Protein AF-A0A6N2L9B0-F1 (afdb_monomer_lite)

Organism: Salix viminalis (NCBI:txid40686)

Radius of gyration: 20.64 Å; chains: 1; bounding box: 58×32×54 Å

Sequence (284 aa):
MELKDLGRPVAFLAKMVGHRPFAIQLVGRGLLDPNMMKRLLDSMSPREVMLDVLMIVSDLARMDEGFYEHINGASILEFLKKFLTHEDPNMRAKTCSALGNMCRHSSYFYGSLARSRIISLLIDRCSDPDKRTRKFACFAIGNAAYHNEMLYDELRRSIPQLANLLLSAEEDKTKANAAGALSNLVRNSSNLCDDIVSKGAMQALLKLVADCSAVALNPMRKDAVNESPLKIALFSLAKMCAHLPCRQFLRSSELFPVIGRLRQSPEATIANYATVIIKRVADG

Structure (mmCIF, N/CA/C/O backbone):
data_AF-A0A6N2L9B0-F1
#
_entry.id   AF-A0A6N2L9B0-F1
#
loop_
_atom_site.group_PDB
_atom_site.id
_atom_site.type_symbol
_atom_site.label_atom_id
_atom_site.label_alt_id
_atom_site.label_comp_id
_atom_site.label_asym_id
_atom_site.label_entity_id
_atom_site.label_seq_id
_atom_site.pdbx_PDB_ins_code
_atom_site.Cartn_x
_atom_site.Cartn_y
_atom_site.Cartn_z
_atom_site.occupancy
_atom_site.B_iso_or_equiv
_atom_site.auth_seq_id
_atom_site.auth_comp_id
_atom_site.auth_asym_id
_atom_site.auth_atom_id
_atom_site.pdbx_PDB_model_num
ATOM 1 N N . MET A 1 1 ? 28.469 0.517 -23.426 1.00 59.91 1 MET A N 1
ATOM 2 C CA . MET A 1 1 ? 28.748 0.602 -21.978 1.00 59.91 1 MET A CA 1
ATOM 3 C C . MET A 1 1 ? 28.419 -0.747 -21.378 1.00 59.91 1 MET A C 1
ATOM 5 O O . MET A 1 1 ? 27.343 -1.258 -21.677 1.00 59.91 1 MET A O 1
ATOM 9 N N . GLU A 1 2 ? 29.348 -1.357 -20.648 1.00 71.69 2 GLU A N 1
ATOM 10 C CA . GLU A 1 2 ? 29.120 -2.669 -20.036 1.00 71.69 2 GLU A CA 1
ATOM 11 C C . GLU A 1 2 ? 28.146 -2.554 -18.853 1.00 71.69 2 GLU A C 1
ATOM 13 O O . GLU A 1 2 ? 28.034 -1.495 -18.233 1.00 71.69 2 GLU A O 1
ATOM 18 N N . LEU A 1 3 ? 27.431 -3.640 -18.528 1.00 71.44 3 LEU A N 1
ATOM 19 C CA . LEU A 1 3 ? 26.427 -3.655 -17.451 1.00 71.44 3 LEU A CA 1
ATOM 20 C C . LEU A 1 3 ? 27.010 -3.231 -16.089 1.00 71.44 3 LEU A C 1
ATOM 22 O O . LEU A 1 3 ? 26.334 -2.570 -15.305 1.00 71.44 3 LEU A O 1
ATOM 26 N N . LYS A 1 4 ? 28.283 -3.556 -15.837 1.00 72.12 4 LYS A N 1
ATOM 27 C CA . LYS A 1 4 ? 29.001 -3.228 -14.597 1.00 72.12 4 LYS A CA 1
ATOM 28 C C . LYS A 1 4 ? 29.266 -1.727 -14.408 1.00 72.12 4 LYS A C 1
ATOM 30 O O . LYS A 1 4 ? 29.402 -1.271 -13.278 1.00 72.12 4 LYS A O 1
ATOM 35 N N . ASP A 1 5 ? 29.265 -0.948 -15.489 1.00 85.44 5 ASP A N 1
ATOM 36 C CA . ASP A 1 5 ? 29.542 0.493 -15.448 1.00 85.44 5 ASP A CA 1
ATOM 37 C C . ASP A 1 5 ? 28.263 1.336 -15.277 1.00 85.44 5 ASP A C 1
ATOM 39 O O . ASP A 1 5 ? 28.320 2.564 -15.191 1.00 85.44 5 ASP A O 1
ATOM 43 N N . LEU A 1 6 ? 27.087 0.694 -15.213 1.00 87.00 6 LEU A N 1
ATOM 44 C CA . LEU A 1 6 ? 25.786 1.369 -15.133 1.00 87.00 6 LEU A CA 1
ATOM 45 C C . LEU A 1 6 ? 25.455 1.935 -13.748 1.00 87.00 6 LEU A C 1
ATOM 47 O O . LEU A 1 6 ? 24.609 2.825 -13.664 1.00 87.00 6 LEU A O 1
ATOM 51 N N . GLY A 1 7 ? 26.111 1.473 -12.679 1.00 91.31 7 GLY A N 1
ATOM 52 C CA . GLY A 1 7 ? 25.759 1.847 -11.304 1.00 91.31 7 GLY A CA 1
ATOM 53 C C . GLY A 1 7 ? 25.759 3.361 -11.065 1.00 91.31 7 GLY A C 1
ATOM 54 O O . GLY A 1 7 ? 24.741 3.937 -10.690 1.00 91.31 7 GLY A O 1
ATOM 55 N N . ARG A 1 8 ? 26.880 4.045 -11.339 1.00 92.69 8 ARG A N 1
ATOM 56 C CA . ARG A 1 8 ? 26.987 5.502 -11.117 1.00 92.69 8 ARG A CA 1
ATOM 57 C C . ARG A 1 8 ? 26.038 6.320 -12.009 1.00 92.69 8 ARG A C 1
ATOM 59 O O . ARG A 1 8 ? 25.378 7.208 -11.466 1.00 92.69 8 ARG A O 1
ATOM 66 N N . PRO A 1 9 ? 25.932 6.055 -13.329 1.00 93.62 9 PRO A N 1
ATOM 67 C CA . PRO A 1 9 ? 24.966 6.747 -14.179 1.00 93.62 9 PRO A CA 1
ATOM 68 C C . PRO A 1 9 ? 23.517 6.596 -13.704 1.00 93.62 9 PRO A C 1
ATOM 70 O O . PRO A 1 9 ? 22.810 7.594 -13.594 1.00 93.62 9 PRO A O 1
ATOM 73 N N . VAL A 1 10 ? 23.070 5.378 -13.382 1.00 95.38 10 VAL A N 1
ATOM 74 C CA . VAL A 1 10 ? 21.669 5.137 -12.996 1.00 95.38 10 VAL A CA 1
ATOM 75 C C . VAL A 1 10 ? 21.364 5.736 -11.621 1.00 95.38 10 VAL A C 1
ATOM 77 O O . VAL A 1 10 ? 20.329 6.384 -11.465 1.00 95.38 10 VAL A O 1
ATOM 80 N N . ALA A 1 11 ? 22.297 5.660 -10.668 1.00 95.62 11 ALA A N 1
ATOM 81 C CA . ALA A 1 11 ? 22.174 6.339 -9.378 1.00 95.62 11 ALA A CA 1
ATOM 82 C C . ALA A 1 11 ? 22.041 7.864 -9.525 1.00 95.62 11 ALA A C 1
ATOM 84 O O . ALA A 1 11 ? 21.294 8.517 -8.790 1.00 95.62 11 ALA A O 1
ATOM 85 N N . PHE A 1 12 ? 22.766 8.457 -10.479 1.00 95.56 12 PHE A N 1
ATOM 86 C CA . PHE A 1 12 ? 22.655 9.882 -10.779 1.00 95.56 12 PHE A CA 1
ATOM 87 C C . PHE A 1 12 ? 21.277 10.228 -11.359 1.00 95.56 12 PHE A C 1
ATOM 89 O O . PHE A 1 12 ? 20.635 11.167 -10.886 1.00 95.56 12 PHE A O 1
ATOM 96 N N . LEU A 1 13 ? 20.775 9.423 -12.302 1.00 95.69 13 LEU A N 1
ATOM 97 C CA . LEU A 1 13 ? 19.427 9.578 -12.858 1.00 95.69 13 LEU A CA 1
ATOM 98 C C . LEU A 1 13 ? 18.344 9.461 -11.777 1.00 95.69 13 LEU A C 1
ATOM 100 O O . LEU A 1 13 ? 17.449 10.304 -11.726 1.00 95.69 13 LEU A O 1
ATOM 104 N N . ALA A 1 14 ? 18.458 8.486 -10.871 1.00 95.81 14 ALA A N 1
ATOM 105 C CA . ALA A 1 14 ? 17.523 8.306 -9.761 1.00 95.81 14 ALA A CA 1
ATOM 106 C C . ALA A 1 14 ? 17.426 9.547 -8.864 1.00 95.81 14 ALA A C 1
ATOM 108 O O . ALA A 1 14 ? 16.334 9.923 -8.447 1.00 95.81 14 ALA A O 1
ATOM 109 N N . LYS A 1 15 ? 18.543 10.246 -8.627 1.00 94.88 15 LYS A N 1
ATOM 110 C CA . LYS A 1 15 ? 18.540 11.517 -7.884 1.00 94.88 15 LYS A CA 1
ATOM 111 C C . LYS A 1 15 ? 17.895 12.656 -8.676 1.00 94.88 15 LYS A C 1
ATOM 113 O O . LYS A 1 15 ? 17.144 13.441 -8.102 1.00 94.88 15 LYS A O 1
ATOM 118 N N . MET A 1 16 ? 18.171 12.757 -9.977 1.00 95.31 16 MET A N 1
ATOM 119 C CA . MET A 1 16 ? 17.635 13.831 -10.825 1.00 95.31 16 MET A CA 1
ATOM 120 C C . MET A 1 16 ? 16.121 13.742 -11.016 1.00 95.31 16 MET A C 1
ATOM 122 O O . MET A 1 16 ? 15.445 14.770 -11.027 1.00 95.31 16 MET A O 1
ATOM 126 N N . VAL A 1 17 ? 15.585 12.525 -11.137 1.00 94.38 17 VAL A N 1
ATOM 127 C CA . VAL A 1 17 ? 14.148 12.268 -11.322 1.00 94.38 17 VAL A CA 1
ATOM 128 C C . VAL A 1 17 ? 13.302 12.820 -10.170 1.00 94.38 17 VAL A C 1
ATOM 130 O O . VAL A 1 17 ? 12.138 13.149 -10.377 1.00 94.38 17 VAL A O 1
ATOM 133 N N . GLY A 1 18 ? 13.879 13.032 -8.984 1.00 90.88 18 GLY A N 1
ATOM 134 C CA . GLY A 1 18 ? 13.194 13.710 -7.881 1.00 90.88 18 GLY A CA 1
ATOM 135 C C . GLY A 1 18 ? 12.778 15.160 -8.183 1.00 90.88 18 GLY A C 1
ATOM 136 O O . GLY A 1 18 ? 11.925 15.702 -7.480 1.00 90.88 18 GLY A O 1
ATOM 137 N N . HIS A 1 19 ? 13.335 15.790 -9.224 1.00 94.62 19 HIS A N 1
ATOM 138 C CA . HIS A 1 19 ? 13.051 17.171 -9.612 1.00 94.62 19 HIS A CA 1
ATOM 139 C C . HIS A 1 19 ? 12.230 17.226 -10.913 1.00 94.62 19 HIS A C 1
ATOM 141 O O . HIS A 1 19 ? 12.680 16.780 -11.970 1.00 94.62 19 HIS A O 1
ATOM 147 N N . ARG A 1 20 ? 11.027 17.816 -10.861 1.00 96.12 20 ARG A N 1
ATOM 148 C CA . ARG A 1 20 ? 10.014 17.728 -11.936 1.00 96.12 20 ARG A CA 1
ATOM 149 C C . ARG A 1 20 ? 10.503 18.128 -13.341 1.00 96.12 20 ARG A C 1
ATOM 151 O O . ARG A 1 20 ? 10.264 17.356 -14.268 1.00 96.12 20 ARG A O 1
ATOM 158 N N . PRO A 1 21 ? 11.221 19.251 -13.545 1.00 97.06 21 PRO A N 1
ATOM 159 C CA . PRO A 1 21 ? 11.772 19.588 -14.859 1.00 97.06 21 PRO A CA 1
ATOM 160 C C . PRO A 1 21 ? 12.704 18.513 -15.434 1.00 97.06 21 PRO A C 1
ATOM 162 O O . PRO A 1 21 ? 12.636 18.216 -16.624 1.00 97.06 21 PRO A O 1
ATOM 165 N N . PHE A 1 22 ? 13.543 17.893 -14.597 1.00 96.56 22 PHE A N 1
ATOM 166 C CA . PHE A 1 22 ? 14.444 16.830 -15.041 1.00 96.56 22 PHE A CA 1
ATOM 167 C C . PHE A 1 22 ? 13.699 15.524 -15.289 1.00 96.56 22 PHE A C 1
ATOM 169 O O . PHE A 1 22 ? 13.989 14.861 -16.278 1.00 96.56 22 PHE A O 1
ATOM 176 N N . ALA A 1 23 ? 12.707 15.184 -14.463 1.00 97.44 23 ALA A N 1
ATOM 177 C CA . ALA A 1 23 ? 11.844 14.030 -14.700 1.00 97.44 23 ALA A CA 1
ATOM 178 C C . ALA A 1 23 ? 11.202 14.079 -16.097 1.00 97.44 23 ALA A C 1
ATOM 180 O O . ALA A 1 23 ? 11.326 13.125 -16.861 1.00 97.44 23 ALA A O 1
ATOM 181 N N . ILE A 1 24 ? 10.602 15.219 -16.464 1.00 97.50 24 ILE A N 1
ATOM 182 C CA . ILE A 1 24 ? 9.981 15.422 -17.783 1.00 97.50 24 ILE A CA 1
ATOM 183 C C . ILE A 1 24 ? 11.015 15.258 -18.904 1.00 97.50 24 ILE A C 1
ATOM 185 O O . ILE A 1 24 ? 10.783 14.511 -19.853 1.00 97.50 24 ILE A O 1
ATOM 189 N N . GLN A 1 25 ? 12.174 15.913 -18.788 1.00 97.25 25 GLN A N 1
ATOM 190 C CA . GLN A 1 25 ? 13.216 15.837 -19.816 1.00 97.25 25 GLN A CA 1
ATOM 191 C C . GLN A 1 25 ? 13.792 14.426 -19.974 1.00 97.25 25 GLN A C 1
ATOM 193 O O . GLN A 1 25 ? 14.022 13.984 -21.096 1.00 97.25 25 GLN A O 1
ATOM 198 N N . LEU A 1 26 ? 14.038 13.718 -18.871 1.00 97.12 26 LEU A N 1
ATOM 199 C CA . LEU A 1 26 ? 14.599 12.369 -18.895 1.00 97.12 26 LEU A CA 1
ATOM 200 C C . LEU A 1 26 ? 13.607 11.367 -19.488 1.00 97.12 26 LEU A C 1
ATOM 202 O O . LEU A 1 26 ? 13.988 10.570 -20.344 1.00 97.12 26 LEU A O 1
ATOM 206 N N . VAL A 1 27 ? 12.334 11.437 -19.090 1.00 97.12 27 VAL A N 1
ATOM 207 C CA . VAL A 1 27 ? 11.272 10.606 -19.675 1.00 97.12 27 VAL A CA 1
ATOM 208 C C . VAL A 1 27 ? 11.122 10.900 -21.170 1.00 97.12 27 VAL A C 1
ATOM 210 O O . VAL A 1 27 ? 11.139 9.963 -21.964 1.00 97.12 27 VAL A O 1
ATOM 213 N N . GLY A 1 28 ? 11.107 12.177 -21.572 1.00 96.31 28 GLY A N 1
ATOM 214 C CA . GLY A 1 28 ? 11.066 12.583 -22.983 1.00 96.31 28 GLY A CA 1
ATOM 215 C C . GLY A 1 28 ? 12.286 12.146 -23.808 1.00 96.31 28 GLY A C 1
ATOM 216 O O . GLY A 1 28 ? 12.200 12.048 -25.027 1.00 96.31 28 GLY A O 1
ATOM 217 N N . ARG A 1 29 ? 13.414 11.833 -23.157 1.00 95.75 29 ARG A N 1
ATOM 218 C CA . ARG A 1 29 ? 14.623 11.262 -23.779 1.00 95.75 29 ARG A CA 1
ATOM 219 C C . ARG A 1 29 ? 14.672 9.729 -23.728 1.00 95.75 29 ARG A C 1
ATOM 221 O O . ARG A 1 29 ? 15.721 9.149 -23.997 1.00 95.75 29 ARG A O 1
ATOM 228 N N . GLY A 1 30 ? 13.565 9.073 -23.386 1.00 94.94 30 GLY A N 1
ATOM 229 C CA . GLY A 1 30 ? 13.458 7.616 -23.400 1.00 94.94 30 GLY A CA 1
ATOM 230 C C . GLY A 1 30 ? 13.984 6.930 -22.141 1.00 94.94 30 GLY A C 1
ATOM 231 O O . GLY A 1 30 ? 14.332 5.756 -22.208 1.00 94.94 30 GLY A O 1
ATOM 232 N N . LEU A 1 31 ? 14.031 7.616 -20.986 1.00 96.44 31 LEU A N 1
ATOM 233 C CA . LEU A 1 31 ? 14.404 6.975 -19.716 1.00 96.44 31 LEU A CA 1
ATOM 234 C C . LEU A 1 31 ? 13.561 5.721 -19.452 1.00 96.44 31 LEU A C 1
ATOM 236 O O . LEU A 1 31 ? 14.107 4.724 -19.008 1.00 96.44 31 LEU A O 1
ATOM 240 N N . LEU A 1 32 ? 12.259 5.770 -19.745 1.00 97.75 32 LEU A N 1
ATOM 241 C CA . LEU A 1 32 ? 11.308 4.668 -19.560 1.00 97.75 32 LEU A CA 1
ATOM 242 C C . LEU A 1 32 ? 11.104 3.812 -20.827 1.00 97.75 32 LEU A C 1
ATOM 244 O O . LEU A 1 32 ? 10.092 3.126 -20.946 1.00 97.75 32 LEU A O 1
ATOM 248 N N . ASP A 1 33 ? 12.047 3.837 -21.775 1.00 97.62 33 ASP A N 1
ATOM 249 C CA . ASP A 1 33 ? 11.999 2.959 -22.949 1.00 97.62 33 ASP A CA 1
ATOM 250 C C . ASP A 1 33 ? 11.964 1.468 -22.529 1.00 97.62 33 ASP A C 1
ATOM 252 O O . ASP A 1 33 ? 12.752 1.062 -21.665 1.00 97.62 33 ASP A O 1
ATOM 256 N N . PRO A 1 34 ? 11.104 0.620 -23.130 1.00 97.56 34 PRO A N 1
ATOM 257 C CA . PRO A 1 34 ? 10.949 -0.775 -22.709 1.00 97.56 34 PRO A CA 1
ATOM 258 C C . PRO A 1 34 ? 12.226 -1.609 -22.853 1.00 97.56 34 PRO A C 1
ATOM 260 O O . PRO A 1 34 ? 12.512 -2.456 -22.005 1.00 97.56 34 PRO A O 1
ATOM 263 N N . ASN A 1 35 ? 13.024 -1.376 -23.901 1.00 96.56 35 ASN A N 1
ATOM 264 C CA . ASN A 1 35 ? 14.270 -2.115 -24.113 1.00 96.56 35 ASN A CA 1
ATOM 265 C C . ASN A 1 35 ? 15.342 -1.666 -23.120 1.00 96.56 35 ASN A C 1
ATOM 267 O O . ASN A 1 35 ? 16.085 -2.497 -22.588 1.00 96.56 35 ASN A O 1
ATOM 271 N N . MET A 1 36 ? 15.398 -0.363 -22.830 1.00 95.00 36 MET A N 1
ATOM 272 C CA . MET A 1 36 ? 16.244 0.167 -21.767 1.00 95.00 36 MET A CA 1
ATOM 273 C C . MET A 1 36 ? 15.865 -0.444 -20.415 1.00 95.00 36 MET A C 1
ATOM 275 O O . MET A 1 36 ? 16.736 -0.973 -19.728 1.00 95.00 36 MET A O 1
ATOM 279 N N . MET A 1 37 ? 14.581 -0.431 -20.059 1.00 97.50 37 MET A N 1
ATOM 280 C CA . MET A 1 37 ? 14.083 -0.956 -18.787 1.00 97.50 37 MET A CA 1
ATOM 281 C C . MET A 1 37 ? 14.324 -2.455 -18.650 1.00 97.50 37 MET A C 1
ATOM 283 O O . MET A 1 37 ? 14.838 -2.894 -17.623 1.00 97.50 37 MET A O 1
ATOM 287 N N . LYS A 1 38 ? 14.077 -3.230 -19.711 1.00 96.69 38 LYS A N 1
ATOM 288 C CA . LYS A 1 38 ? 14.418 -4.656 -19.760 1.00 96.69 38 LYS A CA 1
ATOM 289 C C . LYS A 1 38 ? 15.900 -4.892 -19.478 1.00 96.69 38 LYS A C 1
ATOM 291 O O . LYS A 1 38 ? 16.225 -5.783 -18.707 1.00 96.69 38 LYS A O 1
ATOM 296 N N . ARG A 1 39 ? 16.794 -4.090 -20.068 1.00 95.12 39 ARG A N 1
ATOM 297 C CA . ARG A 1 39 ? 18.241 -4.216 -19.845 1.00 95.12 39 ARG A CA 1
ATOM 298 C C . ARG A 1 39 ? 18.641 -3.869 -18.411 1.00 95.12 39 ARG A C 1
ATOM 300 O O . ARG A 1 39 ? 19.494 -4.556 -17.871 1.00 95.12 39 ARG A O 1
ATOM 307 N N . LEU A 1 40 ? 18.059 -2.825 -17.815 1.00 96.19 40 LEU A N 1
ATOM 308 C CA . LEU A 1 40 ? 18.410 -2.363 -16.462 1.00 96.19 40 LEU A CA 1
ATOM 309 C C . LEU A 1 40 ? 17.810 -3.225 -15.338 1.00 96.19 40 LEU A C 1
ATOM 311 O O . LEU A 1 40 ? 18.320 -3.213 -14.221 1.00 96.19 40 LEU A O 1
ATOM 315 N N . LEU A 1 41 ? 16.715 -3.934 -15.618 1.00 96.38 41 LEU A N 1
ATOM 316 C CA . LEU A 1 41 ? 16.009 -4.797 -14.664 1.00 96.38 41 LEU A CA 1
ATOM 317 C C . LEU A 1 41 ? 16.295 -6.290 -14.868 1.00 96.38 41 LEU A C 1
ATOM 319 O O . LEU A 1 41 ? 15.728 -7.126 -14.163 1.00 96.38 41 LEU A O 1
ATOM 323 N N . ASP A 1 42 ? 17.143 -6.632 -15.837 1.00 91.94 42 ASP A N 1
ATOM 324 C CA . ASP A 1 42 ? 17.565 -8.008 -16.071 1.00 91.94 42 ASP A CA 1
ATOM 325 C C . ASP A 1 42 ? 18.323 -8.568 -14.857 1.00 91.94 42 ASP A C 1
ATOM 327 O O . ASP A 1 42 ? 19.033 -7.834 -14.171 1.00 91.94 42 ASP A O 1
ATOM 331 N N . SER A 1 43 ? 18.222 -9.878 -14.614 1.00 87.31 43 SER A N 1
ATOM 332 C CA . SER A 1 43 ? 18.915 -10.551 -13.505 1.00 87.31 43 SER A CA 1
ATOM 333 C C . SER A 1 43 ? 20.440 -10.418 -13.546 1.00 87.31 43 SER A C 1
ATOM 335 O O . SER A 1 43 ? 21.086 -10.594 -12.519 1.00 87.31 43 SER A O 1
ATOM 337 N N . MET A 1 44 ? 21.018 -10.106 -14.710 1.00 89.50 44 MET A N 1
ATOM 338 C CA . MET A 1 44 ? 22.450 -9.842 -14.866 1.00 89.50 44 MET A CA 1
ATOM 339 C C . MET A 1 44 ? 22.850 -8.408 -14.491 1.00 89.50 44 MET A C 1
ATOM 341 O O . MET A 1 44 ? 24.041 -8.092 -14.460 1.00 89.50 44 MET A O 1
ATOM 345 N N . SER A 1 45 ? 21.886 -7.519 -14.238 1.00 93.25 45 SER A N 1
ATOM 346 C CA . SER A 1 45 ? 22.173 -6.152 -13.812 1.00 93.25 45 SER A CA 1
ATOM 347 C C . SER A 1 45 ? 22.662 -6.115 -12.367 1.00 93.25 45 SER A C 1
ATOM 349 O O . SER A 1 45 ? 22.145 -6.851 -11.522 1.00 93.25 45 SER A O 1
ATOM 351 N N . PRO A 1 46 ? 23.613 -5.222 -12.038 1.00 94.38 46 PRO A N 1
ATOM 352 C CA . PRO A 1 46 ? 24.005 -5.004 -10.656 1.00 94.38 46 PRO A CA 1
ATOM 353 C C . PRO A 1 46 ? 22.794 -4.655 -9.791 1.00 94.38 46 PRO A C 1
ATOM 355 O O . PRO A 1 46 ? 21.885 -3.928 -10.205 1.00 94.38 46 PRO A O 1
ATOM 358 N N . ARG A 1 47 ? 22.787 -5.154 -8.557 1.00 94.81 47 ARG A N 1
ATOM 359 C CA . ARG A 1 47 ? 21.674 -4.971 -7.622 1.00 94.81 47 ARG A CA 1
ATOM 360 C C . ARG A 1 47 ? 21.329 -3.496 -7.405 1.00 94.81 47 ARG A C 1
ATOM 362 O O . ARG A 1 47 ? 20.158 -3.135 -7.337 1.00 94.81 47 ARG A O 1
ATOM 369 N N . GLU A 1 48 ? 22.339 -2.645 -7.281 1.00 95.69 48 GLU A N 1
ATOM 370 C CA . GLU A 1 48 ? 22.192 -1.201 -7.119 1.00 95.69 48 GLU A CA 1
ATOM 371 C C . GLU A 1 48 ? 21.456 -0.555 -8.297 1.00 95.69 48 GLU A C 1
ATOM 373 O O . GLU A 1 48 ? 20.575 0.269 -8.069 1.00 95.69 48 GLU A O 1
ATOM 378 N N . VAL A 1 49 ? 21.707 -1.012 -9.528 1.00 97.00 49 VAL A N 1
ATOM 379 C CA . VAL A 1 49 ? 21.017 -0.520 -10.728 1.00 97.00 49 VAL A CA 1
ATOM 380 C C . VAL A 1 49 ? 19.528 -0.839 -10.643 1.00 97.00 49 VAL A C 1
ATOM 382 O O . VAL A 1 49 ? 18.702 0.052 -10.832 1.00 97.00 49 VAL A O 1
ATOM 385 N N . MET A 1 50 ? 19.166 -2.075 -10.290 1.00 97.69 50 MET A N 1
ATOM 386 C CA . MET A 1 50 ? 17.758 -2.460 -10.133 1.00 97.69 50 MET A CA 1
ATOM 387 C C . MET A 1 50 ? 17.060 -1.646 -9.032 1.00 97.69 50 MET A C 1
ATOM 389 O O . MET A 1 50 ? 15.931 -1.185 -9.214 1.00 97.69 50 MET A O 1
ATOM 393 N N . LEU A 1 51 ? 17.734 -1.418 -7.900 1.00 97.88 51 LEU A N 1
ATOM 394 C CA . LEU A 1 51 ? 17.204 -0.599 -6.805 1.00 97.88 51 LEU A CA 1
ATOM 395 C C . LEU A 1 51 ? 17.012 0.868 -7.206 1.00 97.88 51 LEU A C 1
ATOM 397 O O . LEU A 1 51 ? 16.025 1.480 -6.787 1.00 97.88 51 LEU A O 1
ATOM 401 N N . ASP A 1 52 ? 17.927 1.425 -7.995 1.00 98.19 52 ASP A N 1
ATOM 402 C CA . ASP A 1 52 ? 17.841 2.796 -8.493 1.00 98.19 52 ASP A CA 1
ATOM 403 C C . ASP A 1 52 ? 16.732 2.941 -9.545 1.00 98.19 52 ASP A C 1
ATOM 405 O O . ASP A 1 52 ? 15.989 3.923 -9.518 1.00 98.19 52 ASP A O 1
ATOM 409 N N . VAL A 1 53 ? 16.510 1.934 -10.398 1.00 98.31 53 VAL A N 1
ATOM 410 C CA . VAL A 1 53 ? 15.344 1.907 -11.300 1.00 98.31 53 VAL A CA 1
ATOM 411 C C . VAL A 1 53 ? 14.033 1.852 -10.514 1.00 98.31 53 VAL A C 1
ATOM 413 O O . VAL A 1 53 ? 13.104 2.601 -10.818 1.00 98.31 53 VAL A O 1
ATOM 416 N N . LEU A 1 54 ? 13.951 1.035 -9.457 1.00 98.62 54 LEU A N 1
ATOM 417 C CA . LEU A 1 54 ? 12.783 1.028 -8.568 1.00 98.62 54 LEU A CA 1
ATOM 418 C C . LEU A 1 54 ? 12.541 2.404 -7.926 1.00 98.62 54 LEU A C 1
ATOM 420 O O . LEU A 1 54 ? 11.388 2.802 -7.749 1.00 98.62 54 LEU A O 1
ATOM 424 N N . MET A 1 55 ? 13.604 3.148 -7.597 1.00 98.19 55 MET A N 1
ATOM 425 C CA . MET A 1 55 ? 13.488 4.525 -7.103 1.00 98.19 55 MET A CA 1
ATOM 426 C C . MET A 1 55 ? 12.966 5.481 -8.173 1.00 98.19 55 MET A C 1
ATOM 428 O O . MET A 1 55 ? 12.034 6.225 -7.884 1.00 98.19 55 MET A O 1
ATOM 432 N N . ILE A 1 56 ? 13.496 5.414 -9.397 1.00 98.62 56 ILE A N 1
ATOM 433 C CA . ILE A 1 56 ? 13.027 6.214 -10.538 1.00 98.62 56 ILE A CA 1
ATOM 434 C C . ILE A 1 56 ? 11.522 6.020 -10.741 1.00 98.62 56 ILE A C 1
ATOM 436 O O . ILE A 1 56 ? 10.768 6.992 -10.743 1.00 98.62 56 ILE A O 1
ATOM 440 N N . VAL A 1 57 ? 11.069 4.767 -10.853 1.00 98.69 57 VAL A N 1
ATOM 441 C CA . VAL A 1 57 ? 9.647 4.439 -11.048 1.00 98.69 57 VAL A CA 1
ATOM 442 C C . VAL A 1 57 ? 8.808 4.957 -9.882 1.00 98.69 57 VAL A C 1
ATOM 444 O O . VAL A 1 57 ? 7.771 5.586 -10.092 1.00 98.69 57 VAL A O 1
ATOM 447 N N . SER A 1 58 ? 9.269 4.730 -8.650 1.00 98.62 58 SER A N 1
ATOM 448 C CA . SER A 1 58 ? 8.583 5.191 -7.445 1.00 98.62 58 SER A CA 1
ATOM 449 C C . SER A 1 58 ? 8.441 6.715 -7.405 1.00 98.62 58 SER A C 1
ATOM 451 O O . SER A 1 58 ? 7.375 7.207 -7.043 1.00 98.62 58 SER A O 1
ATOM 453 N N . ASP A 1 59 ? 9.486 7.469 -7.749 1.00 98.56 59 ASP A N 1
ATOM 454 C CA . ASP A 1 59 ? 9.464 8.932 -7.699 1.00 98.56 59 ASP A CA 1
ATOM 455 C C . ASP A 1 59 ? 8.623 9.544 -8.814 1.00 98.56 59 ASP A C 1
ATOM 457 O O . ASP A 1 59 ? 7.842 10.453 -8.531 1.00 98.56 59 ASP A O 1
ATOM 461 N N . LEU A 1 60 ? 8.691 9.004 -10.034 1.00 98.69 60 LEU A N 1
ATOM 462 C CA . LEU A 1 60 ? 7.809 9.413 -11.129 1.00 98.69 60 LEU A CA 1
ATOM 463 C C . LEU A 1 60 ? 6.340 9.164 -10.777 1.00 98.69 60 LEU A C 1
ATOM 465 O O . LEU A 1 60 ? 5.526 10.082 -10.854 1.00 98.69 60 LEU A O 1
ATOM 469 N N . ALA A 1 61 ? 6.009 7.957 -10.303 1.00 98.69 61 ALA A N 1
ATOM 470 C CA . ALA A 1 61 ? 4.639 7.612 -9.931 1.00 98.69 61 ALA A CA 1
ATOM 471 C C . ALA A 1 61 ? 4.114 8.458 -8.759 1.00 98.69 61 ALA A C 1
ATOM 473 O O . ALA A 1 61 ? 2.939 8.818 -8.702 1.00 98.69 61 ALA A O 1
ATOM 474 N N . ARG A 1 62 ? 4.990 8.791 -7.805 1.00 98.44 62 ARG A N 1
ATOM 475 C CA . ARG A 1 62 ? 4.659 9.652 -6.665 1.00 98.44 62 ARG A CA 1
ATOM 476 C C . ARG A 1 62 ? 4.429 11.100 -7.092 1.00 98.44 62 ARG A C 1
ATOM 478 O O . ARG A 1 62 ? 3.655 11.788 -6.420 1.00 98.44 62 ARG A O 1
ATOM 485 N N . MET A 1 63 ? 5.126 11.558 -8.131 1.00 97.94 63 MET A N 1
ATOM 486 C CA . MET A 1 63 ? 5.166 12.955 -8.553 1.00 97.94 63 MET A CA 1
ATOM 487 C C . MET A 1 63 ? 3.853 13.408 -9.180 1.00 97.94 63 MET A C 1
ATOM 489 O O . MET A 1 63 ? 3.339 14.449 -8.783 1.00 97.94 63 MET A O 1
ATOM 493 N N . ASP A 1 64 ? 3.334 12.654 -10.146 1.00 97.38 64 ASP A N 1
ATOM 494 C CA . ASP A 1 64 ? 2.181 13.067 -10.943 1.00 97.38 64 ASP A CA 1
ATOM 495 C C . ASP A 1 64 ? 1.592 11.872 -11.707 1.00 97.38 64 ASP A C 1
ATOM 497 O O . ASP A 1 64 ? 2.342 11.002 -12.160 1.00 97.38 64 ASP A O 1
ATOM 501 N N . GLU A 1 65 ? 0.270 11.827 -11.881 1.00 97.69 65 GLU A N 1
ATOM 502 C CA . GLU A 1 65 ? -0.368 10.770 -12.676 1.00 97.69 65 GLU A CA 1
ATOM 503 C C . GLU A 1 65 ? -0.023 10.849 -14.169 1.00 97.69 65 GLU A C 1
ATOM 505 O O . GLU A 1 65 ? -0.053 9.825 -14.847 1.00 97.69 65 GLU A O 1
ATOM 510 N N . GLY A 1 66 ? 0.414 12.007 -14.681 1.00 98.06 66 GLY A N 1
ATOM 511 C CA . GLY A 1 66 ? 0.866 12.156 -16.069 1.00 98.06 66 GLY A CA 1
ATOM 512 C C . GLY A 1 66 ? 2.069 11.272 -16.440 1.00 98.06 66 GLY A C 1
ATOM 513 O O . GLY A 1 66 ? 2.333 11.028 -17.617 1.00 98.06 66 GLY A O 1
ATOM 514 N N . PHE A 1 67 ? 2.793 10.726 -15.456 1.00 98.62 67 PHE A N 1
ATOM 515 C CA . PHE A 1 67 ? 3.853 9.743 -15.706 1.00 98.62 67 PHE A CA 1
ATOM 516 C C . PHE A 1 67 ? 3.346 8.298 -15.810 1.00 98.62 67 PHE A C 1
ATOM 518 O O . PHE A 1 67 ? 4.115 7.421 -16.202 1.00 98.62 67 PHE A O 1
ATOM 525 N N . TYR A 1 68 ? 2.082 8.014 -15.484 1.00 98.69 68 TYR A N 1
ATOM 526 C CA . TYR A 1 68 ? 1.562 6.645 -15.432 1.00 98.69 68 TYR A CA 1
ATOM 527 C C . TYR A 1 68 ? 1.575 5.960 -16.798 1.00 98.69 68 TYR A C 1
ATOM 529 O O . TYR A 1 68 ? 2.000 4.810 -16.884 1.00 98.69 68 TYR A O 1
ATOM 537 N N . GLU A 1 69 ? 1.220 6.666 -17.873 1.00 98.38 69 GLU A N 1
ATOM 538 C CA . GLU A 1 69 ? 1.283 6.106 -19.231 1.00 98.38 69 GLU A CA 1
ATOM 539 C C . GLU A 1 69 ? 2.711 5.719 -19.629 1.00 98.38 69 GLU A C 1
ATOM 541 O O . GLU A 1 69 ? 2.933 4.650 -20.195 1.00 98.38 69 GLU A O 1
ATOM 546 N N . HIS A 1 70 ? 3.696 6.532 -19.246 1.00 98.56 70 HIS A N 1
ATOM 547 C CA . HIS A 1 70 ? 5.108 6.260 -19.503 1.00 98.56 70 HIS A CA 1
ATOM 548 C C . HIS A 1 70 ? 5.605 5.049 -18.697 1.00 98.56 70 HIS A C 1
ATOM 550 O O . HIS A 1 70 ? 6.318 4.196 -19.224 1.00 98.56 70 HIS A O 1
ATOM 556 N N . ILE A 1 71 ? 5.204 4.938 -17.425 1.00 98.75 71 ILE A N 1
ATOM 557 C CA . ILE A 1 71 ? 5.535 3.788 -16.566 1.00 98.75 71 ILE A CA 1
ATOM 558 C C . ILE A 1 71 ? 4.870 2.508 -17.086 1.00 98.75 71 ILE A C 1
ATOM 560 O O . ILE A 1 71 ? 5.471 1.437 -17.045 1.00 98.75 71 ILE A O 1
ATOM 564 N N . ASN A 1 72 ? 3.640 2.602 -17.589 1.00 98.56 72 ASN A N 1
ATOM 565 C CA . ASN A 1 72 ? 2.954 1.476 -18.208 1.00 98.56 72 ASN A CA 1
ATOM 566 C C . ASN A 1 72 ? 3.648 1.049 -19.508 1.00 98.56 72 ASN A C 1
ATOM 568 O O . ASN A 1 72 ? 3.923 -0.136 -19.693 1.00 98.56 72 ASN A O 1
ATOM 572 N N . GLY A 1 73 ? 4.009 2.019 -20.355 1.00 98.25 73 GLY A N 1
ATOM 573 C CA . GLY A 1 73 ? 4.766 1.798 -21.586 1.00 98.25 73 GLY A CA 1
ATOM 574 C C . GLY A 1 73 ? 6.076 1.051 -21.342 1.00 98.25 73 GLY A C 1
ATOM 575 O O . GLY A 1 73 ? 6.385 0.122 -22.082 1.00 98.25 73 GLY A O 1
ATOM 576 N N . ALA A 1 74 ? 6.773 1.346 -20.240 1.00 98.38 74 ALA A N 1
ATOM 577 C CA . ALA A 1 74 ? 8.019 0.690 -19.837 1.00 98.38 74 ALA A CA 1
ATOM 578 C C . ALA A 1 74 ? 7.932 -0.841 -19.656 1.00 98.38 74 ALA A C 1
ATOM 580 O O . ALA A 1 74 ? 8.967 -1.503 -19.585 1.00 98.38 74 ALA A O 1
ATOM 581 N N . SER A 1 75 ? 6.725 -1.422 -19.582 1.00 97.88 75 SER A N 1
ATOM 582 C CA . SER A 1 75 ? 6.499 -2.878 -19.561 1.00 97.88 75 SER A CA 1
ATOM 583 C C . SER A 1 75 ? 7.206 -3.614 -18.407 1.00 97.88 75 SER A C 1
ATOM 585 O O . SER A 1 75 ? 7.702 -4.731 -18.558 1.00 97.88 75 SER A O 1
ATOM 587 N N . ILE A 1 76 ? 7.240 -2.994 -17.222 1.00 98.31 76 ILE A N 1
ATOM 588 C CA . ILE A 1 76 ? 8.044 -3.460 -16.075 1.00 98.31 76 ILE A CA 1
ATOM 589 C C . ILE A 1 76 ? 7.323 -4.400 -15.094 1.00 98.31 76 ILE A C 1
ATOM 591 O O . ILE A 1 76 ? 7.954 -4.906 -14.166 1.00 98.31 76 ILE A O 1
ATOM 595 N N . LEU A 1 77 ? 6.017 -4.644 -15.251 1.00 98.44 77 LEU A N 1
ATOM 596 C CA . LEU A 1 77 ? 5.207 -5.335 -14.232 1.00 98.44 77 LEU A CA 1
ATOM 597 C C . LEU A 1 77 ? 5.715 -6.743 -13.887 1.00 98.44 77 LEU A C 1
ATOM 599 O O . LEU A 1 77 ? 5.729 -7.111 -12.713 1.00 98.44 77 LEU A O 1
ATOM 603 N N . GLU A 1 78 ? 6.196 -7.509 -14.868 1.00 98.00 78 GLU A N 1
ATOM 604 C CA . GLU A 1 78 ? 6.742 -8.850 -14.614 1.00 98.00 78 GLU A CA 1
ATOM 605 C C . GLU A 1 78 ? 8.059 -8.816 -13.822 1.00 98.00 78 GLU A C 1
ATOM 607 O O . GLU A 1 78 ? 8.325 -9.721 -13.029 1.00 98.00 78 GLU A O 1
ATOM 612 N N . PHE A 1 79 ? 8.863 -7.755 -13.958 1.00 98.50 79 PHE A N 1
ATOM 613 C CA . PHE A 1 79 ? 10.037 -7.550 -13.104 1.00 98.50 79 PHE A CA 1
ATOM 614 C C . PHE A 1 79 ? 9.617 -7.208 -11.676 1.00 98.50 79 PHE A C 1
ATOM 616 O O . PHE A 1 79 ? 10.091 -7.840 -10.734 1.00 98.50 79 PHE A O 1
ATOM 623 N N . LEU A 1 80 ? 8.664 -6.282 -11.505 1.00 98.62 80 LEU A N 1
ATOM 624 C CA . LEU A 1 80 ? 8.134 -5.927 -10.182 1.00 98.62 80 LEU A CA 1
ATOM 625 C C . LEU A 1 80 ? 7.552 -7.156 -9.470 1.00 98.62 80 LEU A C 1
ATOM 627 O O . LEU A 1 80 ? 7.821 -7.383 -8.294 1.00 98.62 80 LEU A O 1
ATOM 631 N N . LYS A 1 81 ? 6.822 -8.007 -10.194 1.00 98.50 81 LYS A N 1
ATOM 632 C CA . LYS A 1 81 ? 6.305 -9.275 -9.673 1.00 98.50 81 LYS A CA 1
ATOM 633 C C . LYS A 1 81 ? 7.420 -10.179 -9.137 1.00 98.50 81 LYS A C 1
ATOM 635 O O . LYS A 1 81 ? 7.313 -10.657 -8.011 1.00 98.50 81 LYS A O 1
ATOM 640 N N . LYS A 1 82 ? 8.501 -10.375 -9.902 1.00 98.25 82 LYS A N 1
ATOM 641 C CA . LYS A 1 82 ? 9.673 -11.157 -9.463 1.00 98.25 82 LYS A CA 1
ATOM 642 C C . LYS A 1 82 ? 10.357 -10.527 -8.249 1.00 98.25 82 LYS A C 1
ATOM 644 O O . LYS A 1 82 ? 10.762 -11.234 -7.329 1.00 98.25 82 LYS A O 1
ATOM 649 N N . PHE A 1 83 ? 10.458 -9.201 -8.212 1.00 98.62 83 PHE A N 1
ATOM 650 C CA . PHE A 1 83 ? 11.119 -8.497 -7.117 1.00 98.62 83 PHE A CA 1
ATOM 651 C C . PHE A 1 83 ? 10.350 -8.547 -5.797 1.00 98.62 83 PHE A C 1
ATOM 653 O O . PHE A 1 83 ? 10.974 -8.491 -4.739 1.00 98.62 83 PHE A O 1
ATOM 660 N N . LEU A 1 84 ? 9.025 -8.736 -5.822 1.00 98.75 84 LEU A N 1
ATOM 661 C CA . LEU A 1 84 ? 8.247 -8.987 -4.605 1.00 98.75 84 LEU A CA 1
ATOM 662 C C . LEU A 1 84 ? 8.642 -10.291 -3.908 1.00 98.75 84 LEU A C 1
ATOM 664 O O . LEU A 1 84 ? 8.484 -10.388 -2.695 1.00 98.75 84 LEU A O 1
ATOM 668 N N . THR A 1 85 ? 9.188 -11.273 -4.625 1.00 98.00 85 THR A N 1
ATOM 669 C CA . THR A 1 85 ? 9.636 -12.562 -4.069 1.00 98.00 85 THR A CA 1
ATOM 670 C C . THR A 1 85 ? 11.156 -12.702 -4.012 1.00 98.00 85 THR A C 1
ATOM 672 O O . THR A 1 85 ? 11.656 -13.794 -3.769 1.00 98.00 85 THR A O 1
ATOM 675 N N . HIS A 1 86 ? 11.897 -11.615 -4.230 1.00 98.12 86 HIS A N 1
ATOM 676 C CA . HIS A 1 86 ? 13.358 -11.624 -4.213 1.00 98.12 86 HIS A CA 1
ATOM 677 C C . HIS A 1 86 ? 13.907 -11.920 -2.807 1.00 98.12 86 HIS A C 1
ATOM 679 O O . HIS A 1 86 ? 13.308 -11.505 -1.814 1.00 98.12 86 HIS A O 1
ATOM 685 N N . GLU A 1 87 ? 15.057 -12.590 -2.707 1.00 97.31 87 GLU A N 1
ATOM 686 C CA . GLU A 1 87 ? 15.700 -12.937 -1.426 1.00 97.31 87 GLU A CA 1
ATOM 687 C C . GLU A 1 87 ? 16.099 -11.700 -0.603 1.00 97.31 87 GLU A C 1
ATOM 689 O O . GLU A 1 87 ? 15.861 -11.637 0.604 1.00 97.31 87 GLU A O 1
ATOM 694 N N . ASP A 1 88 ? 16.621 -10.668 -1.271 1.00 97.44 88 ASP A N 1
ATOM 695 C CA . ASP A 1 88 ? 16.971 -9.396 -0.643 1.00 97.44 88 ASP A CA 1
ATOM 696 C C . ASP A 1 88 ? 15.723 -8.603 -0.203 1.00 97.44 88 ASP A C 1
ATOM 698 O O . ASP A 1 88 ? 14.934 -8.164 -1.053 1.00 97.44 88 ASP A O 1
ATOM 702 N N . PRO A 1 89 ? 15.565 -8.326 1.104 1.00 98.31 89 PRO A N 1
ATOM 703 C CA . PRO A 1 89 ? 14.443 -7.548 1.618 1.00 98.31 89 PRO A CA 1
ATOM 704 C C . PRO A 1 89 ? 14.388 -6.118 1.074 1.00 98.31 89 PRO A C 1
ATOM 706 O O . PRO A 1 89 ? 13.303 -5.557 0.945 1.00 98.31 89 PRO A O 1
ATOM 709 N N . ASN A 1 90 ? 15.515 -5.503 0.698 1.00 98.12 90 ASN A N 1
ATOM 710 C CA . ASN A 1 90 ? 15.477 -4.147 0.143 1.00 98.12 90 ASN A CA 1
ATOM 711 C C . ASN A 1 90 ? 14.816 -4.100 -1.237 1.00 98.12 90 ASN A C 1
ATOM 713 O O . ASN A 1 90 ? 14.093 -3.140 -1.514 1.00 98.12 90 ASN A O 1
ATOM 717 N N . MET A 1 91 ? 15.028 -5.122 -2.074 1.00 98.44 91 MET A N 1
ATOM 718 C CA . MET A 1 91 ? 14.315 -5.268 -3.346 1.00 98.44 91 MET A CA 1
ATOM 719 C C . MET A 1 91 ? 12.810 -5.388 -3.106 1.00 98.44 91 MET A C 1
ATOM 721 O O . MET A 1 91 ? 12.038 -4.623 -3.692 1.00 98.44 91 MET A O 1
ATOM 725 N N . ARG A 1 92 ? 12.385 -6.256 -2.177 1.00 98.75 92 ARG A N 1
ATOM 726 C CA . ARG A 1 92 ? 10.962 -6.413 -1.822 1.00 98.75 92 ARG A CA 1
ATOM 727 C C . ARG A 1 92 ? 10.358 -5.106 -1.306 1.00 98.75 92 ARG A C 1
ATOM 729 O O . ARG A 1 92 ? 9.330 -4.655 -1.814 1.00 98.75 92 ARG A O 1
ATOM 736 N N . ALA A 1 93 ? 11.029 -4.447 -0.361 1.00 98.81 93 ALA A N 1
ATOM 737 C CA . ALA A 1 93 ? 10.595 -3.185 0.230 1.00 98.81 93 ALA A CA 1
ATOM 738 C C . ALA A 1 93 ? 10.457 -2.055 -0.803 1.00 98.81 93 ALA A C 1
ATOM 740 O O . ALA A 1 93 ? 9.433 -1.368 -0.832 1.00 98.81 93 ALA A O 1
ATOM 741 N N . LYS A 1 94 ? 11.464 -1.848 -1.666 1.00 98.75 94 LYS A N 1
ATOM 742 C CA . LYS A 1 94 ? 11.406 -0.805 -2.705 1.00 98.75 94 LYS A CA 1
ATOM 743 C C . LYS A 1 94 ? 10.357 -1.108 -3.767 1.00 98.75 94 LYS A C 1
ATOM 745 O O . LYS A 1 94 ? 9.691 -0.185 -4.225 1.00 98.75 94 LYS A O 1
ATOM 750 N N . THR A 1 95 ? 10.158 -2.379 -4.098 1.00 98.94 95 THR A N 1
ATOM 751 C CA . THR A 1 95 ? 9.104 -2.801 -5.026 1.00 98.94 95 THR A CA 1
ATOM 752 C C . THR A 1 95 ? 7.718 -2.504 -4.462 1.00 98.94 95 THR A C 1
ATOM 754 O O . THR A 1 95 ? 6.899 -1.903 -5.154 1.00 98.94 95 THR A O 1
ATOM 757 N N . CYS A 1 96 ? 7.472 -2.815 -3.183 1.00 98.94 96 CYS A N 1
ATOM 758 C CA . CYS A 1 96 ? 6.225 -2.438 -2.509 1.00 98.94 96 CYS A CA 1
ATOM 759 C C . CYS A 1 96 ? 6.017 -0.914 -2.524 1.00 98.94 96 CYS A C 1
ATOM 761 O O . CYS A 1 96 ? 4.923 -0.440 -2.816 1.00 98.94 96 CYS A O 1
ATOM 763 N N . SER A 1 97 ? 7.073 -0.134 -2.264 1.00 98.88 97 SER A N 1
ATOM 764 C CA . SER A 1 97 ? 7.010 1.334 -2.313 1.00 98.88 97 SER A CA 1
ATOM 765 C C . SER A 1 97 ? 6.647 1.856 -3.708 1.00 98.88 97 SER A C 1
ATOM 767 O O . SER A 1 97 ? 5.786 2.727 -3.826 1.00 98.88 97 SER A O 1
ATOM 769 N N . ALA A 1 98 ? 7.278 1.329 -4.762 1.00 98.88 98 ALA A N 1
ATOM 770 C CA . ALA A 1 98 ? 7.001 1.721 -6.142 1.00 98.88 98 ALA A CA 1
ATOM 771 C C . ALA A 1 98 ? 5.551 1.402 -6.533 1.00 98.88 98 ALA A C 1
ATOM 773 O O . ALA A 1 98 ? 4.829 2.293 -6.974 1.00 98.88 98 ALA A O 1
ATOM 774 N N . LEU A 1 99 ? 5.095 0.172 -6.272 1.00 98.94 99 LEU A N 1
ATOM 775 C CA . LEU A 1 99 ? 3.718 -0.258 -6.536 1.00 98.94 99 LEU A CA 1
ATOM 776 C C . LEU A 1 99 ? 2.690 0.577 -5.763 1.00 98.94 99 LEU A C 1
ATOM 778 O O . LEU A 1 99 ? 1.667 0.969 -6.317 1.00 98.94 99 LEU A O 1
ATOM 782 N N . GLY A 1 100 ? 2.975 0.919 -4.505 1.00 98.88 100 GLY A N 1
ATOM 783 C CA . GLY A 1 100 ? 2.109 1.810 -3.742 1.00 98.88 100 GLY A CA 1
ATOM 784 C C . GLY A 1 100 ? 2.008 3.207 -4.350 1.00 98.88 100 GLY A C 1
ATOM 785 O O . GLY A 1 100 ? 0.918 3.774 -4.381 1.00 98.88 100 GLY A O 1
ATOM 786 N N . ASN A 1 101 ? 3.105 3.755 -4.881 1.00 98.88 101 ASN A N 1
ATOM 787 C CA . ASN A 1 101 ? 3.086 5.052 -5.561 1.00 98.88 101 ASN A CA 1
ATOM 788 C C . ASN A 1 101 ? 2.396 5.001 -6.933 1.00 98.88 101 ASN A C 1
ATOM 790 O O . ASN A 1 101 ? 1.761 5.979 -7.323 1.00 98.88 101 ASN A O 1
ATOM 794 N N . MET A 1 102 ? 2.443 3.862 -7.629 1.00 98.88 102 MET A N 1
ATOM 795 C CA . MET A 1 102 ? 1.666 3.630 -8.855 1.00 98.88 102 MET A CA 1
ATOM 796 C C . MET A 1 102 ? 0.151 3.640 -8.596 1.00 98.88 102 MET A C 1
ATOM 798 O O . MET A 1 102 ? -0.616 4.002 -9.474 1.00 98.88 102 MET A O 1
ATOM 802 N N . CYS A 1 103 ? -0.297 3.314 -7.385 1.00 98.81 103 CYS A N 1
ATOM 803 C CA . CYS A 1 103 ? -1.712 3.378 -6.999 1.00 98.81 103 CYS A CA 1
ATOM 804 C C . CYS A 1 103 ? -2.123 4.716 -6.356 1.00 98.81 103 CYS A C 1
ATOM 806 O O . CYS A 1 103 ? -3.234 4.837 -5.843 1.00 98.81 103 CYS A O 1
ATOM 808 N N . ARG A 1 104 ? -1.218 5.698 -6.277 1.00 98.50 104 ARG A N 1
ATOM 809 C CA . ARG A 1 104 ? -1.397 6.862 -5.398 1.00 98.50 104 ARG A CA 1
ATOM 810 C C . ARG A 1 104 ? -2.435 7.848 -5.910 1.00 98.50 104 ARG A C 1
ATOM 812 O O . ARG A 1 104 ? -3.273 8.286 -5.127 1.00 98.50 104 ARG A O 1
ATOM 819 N N . HIS A 1 105 ? -2.366 8.211 -7.185 1.00 98.56 105 HIS A N 1
ATOM 820 C CA . HIS A 1 105 ? -3.118 9.348 -7.723 1.00 98.56 105 HIS A CA 1
ATOM 821 C C . HIS A 1 105 ? -4.422 8.946 -8.403 1.00 98.56 105 HIS A C 1
ATOM 823 O O . HIS A 1 105 ? -5.378 9.710 -8.358 1.00 98.56 105 HIS A O 1
ATOM 829 N N . SER A 1 106 ? -4.500 7.727 -8.936 1.00 98.69 106 SER A N 1
ATOM 830 C CA . SER A 1 106 ? -5.716 7.201 -9.555 1.00 98.69 106 SER A CA 1
ATOM 831 C C . SER A 1 106 ? -5.740 5.670 -9.561 1.00 98.69 106 SER A C 1
ATOM 833 O O . SER A 1 106 ? -4.788 4.999 -9.153 1.00 98.69 106 SER A O 1
ATOM 835 N N . SER A 1 107 ? -6.846 5.099 -10.045 1.00 98.62 107 SER A N 1
ATOM 836 C CA . SER A 1 107 ? -7.018 3.649 -10.214 1.00 98.62 107 SER A CA 1
ATOM 837 C C . SER A 1 107 ? -6.379 3.086 -11.494 1.00 98.62 107 SER A C 1
ATOM 839 O O . SER A 1 107 ? -6.568 1.908 -11.797 1.00 98.62 107 SER A O 1
ATOM 841 N N . TYR A 1 108 ? -5.600 3.892 -12.230 1.00 98.81 108 TYR A N 1
ATOM 842 C CA . TYR A 1 108 ? -5.030 3.559 -13.544 1.00 98.81 108 TYR A CA 1
ATOM 843 C C . TYR A 1 108 ? -4.381 2.165 -13.602 1.00 98.81 108 TYR A C 1
ATOM 845 O O . TYR A 1 108 ? -4.646 1.381 -14.513 1.00 98.81 108 TYR A O 1
ATOM 853 N N . PHE A 1 109 ? -3.568 1.813 -12.601 1.00 98.81 109 PHE A N 1
ATOM 854 C CA . PHE A 1 109 ? -2.856 0.533 -12.582 1.00 98.81 109 PHE A CA 1
ATOM 855 C C . PHE A 1 109 ? -3.659 -0.641 -12.010 1.00 98.81 109 PHE A C 1
ATOM 857 O O . PHE A 1 109 ? -3.220 -1.779 -12.171 1.00 98.81 109 PHE A O 1
ATOM 864 N N . TYR A 1 110 ? -4.819 -0.425 -11.377 1.00 98.75 110 TYR A N 1
ATOM 865 C CA . TYR A 1 110 ? -5.521 -1.476 -10.622 1.00 98.75 110 TYR A CA 1
ATOM 866 C C . TYR A 1 110 ? -5.781 -2.727 -11.474 1.00 98.75 110 TYR A C 1
ATOM 868 O O . TYR A 1 110 ? -5.392 -3.830 -11.090 1.00 98.75 110 TYR A O 1
ATOM 876 N N . GLY A 1 111 ? -6.338 -2.553 -12.678 1.00 98.69 111 GLY A N 1
ATOM 877 C CA . GLY A 1 111 ? -6.650 -3.676 -13.565 1.00 98.69 111 GLY A CA 1
ATOM 878 C C . GLY A 1 111 ? -5.408 -4.444 -14.027 1.00 98.69 111 GLY A C 1
ATOM 879 O O . GLY A 1 111 ? -5.429 -5.672 -14.102 1.00 98.69 111 GLY A O 1
ATOM 880 N N . SER A 1 112 ? -4.304 -3.747 -14.310 1.00 98.56 112 SER A N 1
ATOM 881 C CA . SER A 1 112 ? -3.046 -4.390 -14.711 1.00 98.56 112 SER A CA 1
ATOM 882 C C . SER A 1 112 ? -2.396 -5.141 -13.546 1.00 98.56 112 SER A C 1
ATOM 884 O O . SER A 1 112 ? -1.923 -6.260 -13.732 1.00 98.56 112 SER A O 1
ATOM 886 N N . LEU A 1 113 ? -2.430 -4.580 -12.333 1.00 98.69 113 LEU A N 1
ATOM 887 C CA . LEU A 1 113 ? -1.898 -5.237 -11.137 1.00 98.69 113 LEU A CA 1
ATOM 888 C C . LEU A 1 113 ? -2.688 -6.500 -10.765 1.00 98.69 113 LEU A C 1
ATOM 890 O O . LEU A 1 113 ? -2.069 -7.509 -10.413 1.00 98.69 113 LEU A O 1
ATOM 894 N N . ALA A 1 114 ? -4.018 -6.465 -10.895 1.00 98.06 114 ALA A N 1
ATOM 895 C CA . ALA A 1 114 ? -4.882 -7.631 -10.704 1.00 98.06 114 ALA A CA 1
ATOM 896 C C . ALA A 1 114 ? -4.562 -8.736 -11.724 1.00 98.06 114 ALA A C 1
ATOM 898 O O . ALA A 1 114 ? -4.257 -9.869 -11.349 1.00 98.06 114 ALA A O 1
ATOM 899 N N . ARG A 1 115 ? -4.518 -8.403 -13.026 1.00 98.06 115 ARG A N 1
ATOM 900 C CA . ARG A 1 115 ? -4.192 -9.378 -14.088 1.00 98.06 115 ARG A CA 1
ATOM 901 C C . ARG A 1 115 ? -2.813 -10.021 -13.905 1.00 98.06 115 ARG A C 1
ATOM 903 O O . ARG A 1 115 ? -2.667 -11.218 -14.143 1.00 98.06 115 ARG A O 1
ATOM 910 N N . SER A 1 116 ? -1.820 -9.267 -13.434 1.00 97.69 116 SER A N 1
ATOM 911 C CA . SER A 1 116 ? -0.470 -9.787 -13.166 1.00 97.69 116 SER A CA 1
ATOM 912 C C . SER A 1 116 ? -0.339 -10.555 -11.839 1.00 97.69 116 SER A C 1
ATOM 914 O O . SER A 1 116 ? 0.731 -11.115 -11.572 1.00 97.69 116 SER A O 1
ATOM 916 N N . ARG A 1 117 ? -1.403 -10.643 -11.021 1.00 97.12 117 ARG A N 1
ATOM 917 C CA . ARG A 1 117 ? -1.412 -11.237 -9.664 1.00 97.12 117 ARG A CA 1
ATOM 918 C C . ARG A 1 117 ? -0.448 -10.555 -8.686 1.00 97.12 117 ARG A C 1
ATOM 920 O O . ARG A 1 117 ? 0.092 -11.190 -7.778 1.00 97.12 117 ARG A O 1
ATOM 927 N N . ILE A 1 118 ? -0.196 -9.263 -8.887 1.00 98.81 118 ILE A N 1
ATOM 928 C CA . ILE A 1 118 ? 0.706 -8.480 -8.034 1.00 98.81 118 ILE A CA 1
ATOM 929 C C . ILE A 1 118 ? 0.042 -8.156 -6.694 1.00 98.81 118 ILE A C 1
ATOM 931 O O . ILE A 1 118 ? 0.721 -8.164 -5.669 1.00 98.81 118 ILE A O 1
ATOM 935 N N . ILE A 1 119 ? -1.271 -7.912 -6.688 1.00 98.69 119 ILE A N 1
ATOM 936 C CA . ILE A 1 119 ? -2.018 -7.581 -5.468 1.00 98.69 119 ILE A CA 1
ATOM 937 C C . ILE A 1 119 ? -1.911 -8.722 -4.457 1.00 98.69 119 ILE A C 1
ATOM 939 O O . ILE A 1 119 ? -1.492 -8.483 -3.331 1.00 98.69 119 ILE A O 1
ATOM 943 N N . SER A 1 120 ? -2.142 -9.966 -4.880 1.00 98.50 120 SER A N 1
ATOM 944 C CA . SER A 1 120 ? -1.827 -11.154 -4.085 1.00 98.50 120 SER A CA 1
ATOM 945 C C . SER A 1 120 ? -0.423 -11.082 -3.440 1.00 98.50 120 SER A C 1
ATOM 947 O O . SER A 1 120 ? -0.287 -11.077 -2.219 1.00 98.50 120 SER A O 1
ATOM 949 N N . LEU A 1 121 ? 0.644 -10.926 -4.223 1.00 98.75 121 LEU A N 1
ATOM 950 C CA . LEU A 1 121 ? 2.001 -10.890 -3.661 1.00 98.75 121 LEU A CA 1
ATOM 951 C C . LEU A 1 121 ? 2.222 -9.733 -2.671 1.00 98.75 121 LEU A C 1
ATOM 953 O O . LEU A 1 121 ? 2.900 -9.922 -1.663 1.00 98.75 121 LEU A O 1
ATOM 957 N N . LEU A 1 122 ? 1.635 -8.554 -2.915 1.00 98.75 122 LEU A N 1
ATOM 958 C CA . LEU A 1 122 ? 1.684 -7.430 -1.970 1.00 98.75 122 LEU A CA 1
ATOM 959 C C . LEU A 1 122 ? 1.055 -7.787 -0.625 1.00 98.75 122 LEU A C 1
ATOM 961 O O . LEU A 1 122 ? 1.598 -7.420 0.415 1.00 98.75 122 LEU A O 1
ATOM 965 N N . ILE A 1 123 ? -0.056 -8.520 -0.638 1.00 98.81 123 ILE A N 1
ATOM 966 C CA . ILE A 1 123 ? -0.708 -8.963 0.590 1.00 98.81 123 ILE A CA 1
ATOM 967 C C . ILE A 1 123 ? 0.216 -9.928 1.346 1.00 98.81 123 ILE A C 1
ATOM 969 O O . ILE A 1 123 ? 0.470 -9.736 2.530 1.00 98.81 123 ILE A O 1
ATOM 973 N N . ASP A 1 124 ? 0.869 -10.871 0.663 1.00 98.69 124 ASP A N 1
ATOM 974 C CA . ASP A 1 124 ? 1.841 -11.771 1.308 1.00 98.69 124 ASP A CA 1
ATOM 975 C C . ASP A 1 124 ? 3.016 -11.012 1.951 1.00 98.69 124 ASP A C 1
ATOM 977 O O . ASP A 1 124 ? 3.596 -11.468 2.938 1.00 98.69 124 ASP A O 1
ATOM 981 N N . ARG A 1 125 ? 3.373 -9.832 1.425 1.00 98.75 125 ARG A N 1
ATOM 982 C CA . ARG A 1 125 ? 4.398 -8.951 2.011 1.00 98.75 125 ARG A CA 1
ATOM 983 C C . ARG A 1 125 ? 3.946 -8.223 3.283 1.00 98.75 125 ARG A C 1
ATOM 985 O O . ARG A 1 125 ? 4.805 -7.738 4.016 1.00 98.75 125 ARG A O 1
ATOM 992 N N . CYS A 1 126 ? 2.657 -8.198 3.629 1.00 98.62 126 CYS A N 1
ATOM 993 C CA . CYS A 1 126 ? 2.207 -7.718 4.945 1.00 98.62 126 CYS A CA 1
ATOM 994 C C . CYS A 1 126 ? 2.702 -8.612 6.098 1.00 98.62 126 CYS A C 1
ATOM 996 O O . CYS A 1 126 ? 2.802 -8.142 7.227 1.00 98.62 126 CYS A O 1
ATOM 998 N N . SER A 1 127 ? 3.067 -9.867 5.826 1.00 98.12 127 SER A N 1
ATOM 999 C CA . SER A 1 127 ? 3.668 -10.794 6.799 1.00 98.12 127 SER A CA 1
ATOM 1000 C C . SER A 1 127 ? 5.144 -11.090 6.509 1.00 98.12 127 SER A C 1
ATOM 1002 O O . SER A 1 127 ? 5.662 -12.121 6.929 1.00 98.12 127 SER A O 1
ATOM 1004 N N . ASP A 1 128 ? 5.831 -10.209 5.776 1.00 98.69 128 ASP A N 1
ATOM 1005 C CA . ASP A 1 128 ? 7.248 -10.388 5.443 1.00 98.69 128 ASP A CA 1
ATOM 1006 C C . ASP A 1 128 ? 8.137 -10.410 6.702 1.00 98.69 128 ASP A C 1
ATOM 1008 O O . ASP A 1 128 ? 7.860 -9.653 7.635 1.00 98.69 128 ASP A O 1
ATOM 1012 N N . PRO A 1 129 ? 9.231 -11.193 6.751 1.00 98.06 129 PRO A N 1
ATOM 1013 C CA . PRO A 1 129 ? 10.190 -11.133 7.858 1.00 98.06 129 PRO A CA 1
ATOM 1014 C C . PRO A 1 129 ? 10.804 -9.739 8.065 1.00 98.06 129 PRO A C 1
ATOM 1016 O O . PRO A 1 129 ? 11.055 -9.326 9.200 1.00 98.06 129 PRO A O 1
ATOM 1019 N N . ASP A 1 130 ? 11.003 -8.975 6.989 1.00 98.50 130 ASP A N 1
ATOM 1020 C CA . ASP A 1 130 ? 11.566 -7.631 7.048 1.00 98.50 130 ASP A CA 1
ATOM 1021 C C . ASP A 1 130 ? 10.506 -6.562 7.357 1.00 98.50 130 ASP A C 1
ATOM 1023 O O . ASP A 1 130 ? 9.535 -6.354 6.624 1.00 98.50 130 ASP A O 1
ATOM 1027 N N . LYS A 1 131 ? 10.746 -5.800 8.429 1.00 98.31 131 LYS A N 1
ATOM 1028 C CA . LYS A 1 131 ? 9.849 -4.733 8.902 1.00 98.31 131 LYS A CA 1
ATOM 1029 C C . LYS A 1 131 ? 9.604 -3.641 7.861 1.00 98.31 131 LYS A C 1
ATOM 1031 O O . LYS A 1 131 ? 8.502 -3.101 7.761 1.00 98.31 131 LYS A O 1
ATOM 1036 N N . ARG A 1 132 ? 10.622 -3.300 7.063 1.00 98.31 132 ARG A N 1
ATOM 1037 C CA . ARG A 1 132 ? 10.516 -2.235 6.058 1.00 98.31 132 ARG A CA 1
ATOM 1038 C C . ARG A 1 132 ? 9.618 -2.679 4.905 1.00 98.31 132 ARG A C 1
ATOM 1040 O O . ARG A 1 132 ? 8.828 -1.877 4.408 1.00 98.31 132 ARG A O 1
ATOM 1047 N N . THR A 1 133 ? 9.708 -3.947 4.526 1.00 98.81 133 THR A N 1
ATOM 1048 C CA . THR A 1 133 ? 8.836 -4.583 3.543 1.00 98.81 133 THR A CA 1
ATOM 1049 C C . THR A 1 133 ? 7.389 -4.584 4.026 1.00 98.81 133 THR A C 1
ATOM 1051 O O . THR A 1 133 ? 6.534 -4.074 3.303 1.00 98.81 133 THR A O 1
ATOM 1054 N N . ARG A 1 134 ? 7.115 -4.999 5.274 1.00 98.81 134 ARG A N 1
ATOM 1055 C CA . ARG A 1 134 ? 5.758 -4.932 5.858 1.00 98.81 134 ARG A CA 1
ATOM 1056 C C . ARG A 1 134 ? 5.172 -3.520 5.823 1.00 98.81 134 ARG A C 1
ATOM 1058 O O . ARG A 1 134 ? 4.033 -3.335 5.387 1.00 98.81 134 ARG A O 1
ATOM 1065 N N . LYS A 1 135 ? 5.961 -2.505 6.202 1.00 98.75 135 LYS A N 1
ATOM 1066 C CA . LYS A 1 135 ? 5.541 -1.094 6.144 1.00 98.75 135 LYS A CA 1
ATOM 1067 C C . LYS A 1 135 ? 5.073 -0.680 4.750 1.00 98.75 135 LYS A C 1
ATOM 1069 O O . LYS A 1 135 ? 4.015 -0.056 4.619 1.00 98.75 135 LYS A O 1
ATOM 1074 N N . PHE A 1 136 ? 5.876 -0.966 3.725 1.00 98.88 136 PHE A N 1
ATOM 1075 C CA . PHE A 1 136 ? 5.564 -0.553 2.358 1.00 98.88 136 PHE A CA 1
ATOM 1076 C C . PHE A 1 136 ? 4.489 -1.418 1.707 1.00 98.88 136 PHE A C 1
ATOM 1078 O O . PHE A 1 136 ? 3.738 -0.902 0.885 1.00 98.88 136 PHE A O 1
ATOM 1085 N N . ALA A 1 137 ? 4.358 -2.683 2.103 1.00 98.94 137 ALA A N 1
ATOM 1086 C CA . ALA A 1 137 ? 3.234 -3.520 1.706 1.00 98.94 137 ALA A CA 1
ATOM 1087 C C . ALA A 1 137 ? 1.911 -2.908 2.189 1.00 98.94 137 ALA A C 1
ATOM 1089 O O . ALA A 1 137 ? 1.019 -2.669 1.383 1.00 98.94 137 ALA A O 1
ATOM 1090 N N . CYS A 1 138 ? 1.820 -2.518 3.467 1.00 98.81 138 CYS A N 1
ATOM 1091 C CA . CYS A 1 138 ? 0.627 -1.849 4.002 1.00 98.81 138 CYS A CA 1
ATOM 1092 C C . CYS A 1 138 ? 0.313 -0.536 3.276 1.00 98.81 138 CYS A C 1
ATOM 1094 O O . CYS A 1 138 ? -0.844 -0.257 2.972 1.00 98.81 138 CYS A O 1
ATOM 1096 N N . PHE A 1 139 ? 1.344 0.258 2.968 1.00 98.88 139 PHE A N 1
ATOM 1097 C CA . PHE A 1 139 ? 1.199 1.471 2.160 1.00 98.88 139 PHE A CA 1
ATOM 1098 C C . PHE A 1 139 ? 0.622 1.168 0.769 1.00 98.88 139 PHE A C 1
ATOM 1100 O O . PHE A 1 139 ? -0.316 1.834 0.333 1.00 98.88 139 PHE A O 1
ATOM 1107 N N . ALA A 1 140 ? 1.145 0.143 0.091 1.00 98.94 140 ALA A N 1
ATOM 1108 C CA . ALA A 1 140 ? 0.684 -0.241 -1.236 1.00 98.94 140 ALA A CA 1
ATOM 1109 C C . ALA A 1 140 ? -0.759 -0.751 -1.230 1.00 98.94 140 ALA A C 1
ATOM 1111 O O . ALA A 1 140 ? -1.559 -0.306 -2.049 1.00 98.94 140 ALA A O 1
ATOM 1112 N N . ILE A 1 141 ? -1.110 -1.610 -0.269 1.00 98.88 141 ILE A N 1
ATOM 1113 C CA . ILE A 1 141 ? -2.481 -2.095 -0.069 1.00 98.88 141 ILE A CA 1
ATOM 1114 C C . ILE A 1 141 ? -3.440 -0.935 0.209 1.00 98.88 141 ILE A C 1
ATOM 1116 O O . ILE A 1 141 ? -4.508 -0.858 -0.394 1.00 98.88 141 ILE A O 1
ATOM 1120 N N . GLY A 1 142 ? -3.045 0.014 1.061 1.00 98.75 142 GLY A N 1
ATOM 1121 C CA . GLY A 1 142 ? -3.863 1.185 1.356 1.00 98.75 142 GLY A CA 1
ATOM 1122 C C . GLY A 1 142 ? -4.161 2.038 0.123 1.00 98.75 142 GLY A C 1
ATOM 1123 O O . GLY A 1 142 ? -5.305 2.458 -0.051 1.00 98.75 142 GLY A O 1
ATOM 1124 N N . ASN A 1 143 ? -3.175 2.252 -0.751 1.00 98.88 143 ASN A N 1
ATOM 1125 C CA . ASN A 1 143 ? -3.379 2.991 -2.001 1.00 98.88 143 ASN A CA 1
ATOM 1126 C C . ASN A 1 143 ? -4.147 2.171 -3.047 1.00 98.88 143 ASN A C 1
ATOM 1128 O O . ASN A 1 143 ? -4.921 2.742 -3.810 1.00 98.88 143 ASN A O 1
ATOM 1132 N N . ALA A 1 144 ? -3.996 0.844 -3.064 1.00 98.81 144 ALA A N 1
ATOM 1133 C CA . ALA A 1 144 ? -4.757 -0.062 -3.930 1.00 98.81 144 ALA A CA 1
ATOM 1134 C C . ALA A 1 144 ? -6.254 -0.159 -3.559 1.00 98.81 144 ALA A C 1
ATOM 1136 O O . ALA A 1 144 ? -7.052 -0.620 -4.364 1.00 98.81 144 ALA A O 1
ATOM 1137 N N . ALA A 1 145 ? -6.648 0.299 -2.368 1.00 98.69 145 ALA A N 1
ATOM 1138 C CA . ALA A 1 1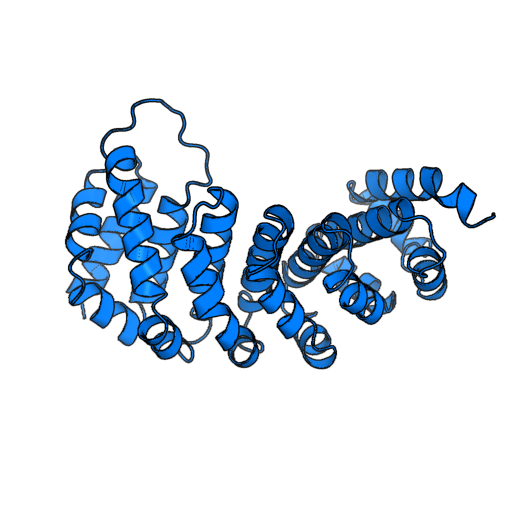45 ? -8.044 0.356 -1.923 1.00 98.69 145 ALA A CA 1
ATOM 1139 C C . ALA A 1 145 ? -8.669 1.765 -2.002 1.00 98.69 145 ALA A C 1
ATOM 1141 O O . ALA A 1 145 ? -9.825 1.957 -1.623 1.00 98.69 145 ALA A O 1
ATOM 1142 N N . TYR A 1 146 ? -7.901 2.785 -2.395 1.00 98.69 146 TYR A N 1
ATOM 1143 C CA . TYR A 1 146 ? -8.283 4.179 -2.159 1.00 98.69 146 TYR A CA 1
ATOM 1144 C C . TYR A 1 146 ? -9.308 4.722 -3.160 1.00 98.69 146 TYR A C 1
ATOM 1146 O O . TYR A 1 146 ? -10.246 5.407 -2.752 1.00 98.69 146 TYR A O 1
ATOM 1154 N N . HIS A 1 147 ? -9.131 4.451 -4.455 1.00 98.50 147 HIS A N 1
ATOM 1155 C CA . HIS A 1 147 ? -9.819 5.199 -5.518 1.00 98.50 147 HIS A CA 1
ATOM 1156 C C . HIS A 1 147 ? -11.172 4.617 -5.924 1.00 98.50 147 HIS A C 1
ATOM 1158 O O . HIS A 1 147 ? -12.075 5.368 -6.270 1.00 98.50 147 HIS A O 1
ATOM 1164 N N . ASN A 1 148 ? -11.321 3.295 -5.888 1.00 98.44 148 ASN A N 1
ATOM 1165 C CA . ASN A 1 148 ? -12.584 2.597 -6.132 1.00 98.44 148 ASN A CA 1
ATOM 1166 C C . ASN A 1 148 ? -12.546 1.188 -5.516 1.00 98.44 148 ASN A C 1
ATOM 1168 O O . ASN A 1 148 ? -11.555 0.806 -4.891 1.00 98.44 148 ASN A O 1
ATOM 1172 N N . GLU A 1 149 ? -13.632 0.430 -5.678 1.00 97.88 149 GLU A N 1
ATOM 1173 C CA . GLU A 1 149 ? -13.793 -0.912 -5.105 1.00 97.88 149 GLU A CA 1
ATOM 1174 C C . GLU A 1 149 ? -13.269 -2.065 -5.985 1.00 97.88 149 GLU A C 1
ATOM 1176 O O . GLU A 1 149 ? -13.366 -3.216 -5.573 1.00 97.88 149 GLU A O 1
ATOM 1181 N N . MET A 1 150 ? -12.674 -1.804 -7.161 1.00 98.38 150 MET A N 1
ATOM 1182 C CA . MET A 1 150 ? -12.288 -2.852 -8.133 1.00 98.38 150 MET A CA 1
ATOM 1183 C C . MET A 1 150 ? -11.432 -3.969 -7.513 1.00 98.38 150 MET A C 1
ATOM 1185 O O . MET A 1 150 ? -11.572 -5.136 -7.867 1.00 98.38 150 MET A O 1
ATOM 1189 N N . LEU A 1 151 ? -10.530 -3.613 -6.596 1.00 98.62 151 LEU A N 1
ATOM 1190 C CA . LEU A 1 151 ? -9.605 -4.557 -5.971 1.00 98.62 151 LEU A CA 1
ATOM 1191 C C . LEU A 1 151 ? -10.120 -5.142 -4.650 1.00 98.62 151 LEU A C 1
ATOM 1193 O O . LEU A 1 151 ? -9.413 -5.939 -4.042 1.00 98.62 151 LEU A O 1
ATOM 1197 N N . TYR A 1 152 ? -11.313 -4.772 -4.174 1.00 98.44 152 TYR A N 1
ATOM 1198 C CA . TYR A 1 152 ? -11.783 -5.145 -2.834 1.00 98.44 152 TYR A CA 1
ATOM 1199 C C . TYR A 1 152 ? -11.855 -6.660 -2.630 1.00 98.44 152 TYR A C 1
ATOM 1201 O O . TYR A 1 152 ? -11.384 -7.152 -1.605 1.00 98.44 152 TYR A O 1
ATOM 1209 N N . ASP A 1 153 ? -12.355 -7.413 -3.609 1.00 97.75 153 ASP A N 1
ATOM 1210 C CA . ASP A 1 153 ? -12.433 -8.872 -3.492 1.00 97.75 153 ASP A CA 1
ATOM 1211 C C . ASP A 1 153 ? -11.058 -9.530 -3.349 1.00 97.75 153 ASP A C 1
ATOM 1213 O O . ASP A 1 153 ? -10.879 -10.393 -2.488 1.00 97.75 153 ASP A O 1
ATOM 1217 N N . GLU A 1 154 ? -10.059 -9.088 -4.118 1.00 98.06 154 GLU A N 1
ATOM 1218 C CA . GLU A 1 154 ? -8.692 -9.608 -3.993 1.00 98.06 154 GLU A CA 1
ATOM 1219 C C . GLU A 1 154 ? -8.034 -9.142 -2.682 1.00 98.06 154 GLU A C 1
ATOM 1221 O O . GLU A 1 154 ? -7.364 -9.919 -1.996 1.00 98.06 154 GLU A O 1
ATOM 1226 N N . LEU A 1 155 ? -8.276 -7.890 -2.283 1.00 98.69 155 LEU A N 1
ATOM 1227 C CA . LEU A 1 155 ? -7.754 -7.294 -1.054 1.00 98.69 155 LEU A CA 1
ATOM 1228 C C . LEU A 1 155 ? -8.398 -7.851 0.219 1.00 98.69 155 LEU A C 1
ATOM 1230 O O . LEU A 1 155 ? -7.814 -7.745 1.294 1.00 98.69 155 LEU A O 1
ATOM 1234 N N . ARG A 1 156 ? -9.551 -8.517 0.132 1.00 98.69 156 ARG A N 1
ATOM 1235 C CA . ARG A 1 156 ? -10.254 -9.135 1.268 1.00 98.69 156 ARG A CA 1
ATOM 1236 C C . ARG A 1 156 ? -9.350 -10.023 2.133 1.00 98.69 156 ARG A C 1
ATOM 1238 O O . ARG A 1 156 ? -9.538 -10.116 3.351 1.00 98.69 156 ARG A O 1
ATOM 1245 N N . ARG A 1 157 ? -8.362 -10.692 1.528 1.00 98.06 157 ARG A N 1
ATOM 1246 C CA . ARG A 1 157 ? -7.419 -11.565 2.250 1.00 98.06 157 ARG A CA 1
ATOM 1247 C C . ARG A 1 157 ? -6.347 -10.801 3.039 1.00 98.06 157 ARG A C 1
ATOM 1249 O O . ARG A 1 157 ? -5.671 -11.413 3.858 1.00 98.06 157 ARG A O 1
ATOM 1256 N N . SER A 1 158 ? -6.199 -9.490 2.834 1.00 98.81 158 SER A N 1
ATOM 1257 C CA . SER A 1 158 ? -5.256 -8.661 3.593 1.00 98.81 158 SER A CA 1
ATOM 1258 C C . SER A 1 158 ? -5.769 -8.308 4.985 1.00 98.81 158 SER A C 1
ATOM 1260 O O . SER A 1 158 ? -4.968 -7.986 5.858 1.00 98.81 158 SER A O 1
ATOM 1262 N N . ILE A 1 159 ? -7.085 -8.376 5.216 1.00 98.88 159 ILE A N 1
ATOM 1263 C CA . ILE A 1 159 ? -7.724 -7.935 6.465 1.00 98.88 159 ILE A CA 1
ATOM 1264 C C . ILE A 1 159 ? -7.078 -8.568 7.715 1.00 98.88 159 ILE A C 1
ATOM 1266 O O . ILE A 1 159 ? -6.665 -7.804 8.591 1.00 98.88 159 ILE A O 1
ATOM 1270 N N . PRO A 1 160 ? -6.895 -9.904 7.813 1.00 98.62 160 PRO A N 1
ATOM 1271 C CA . PRO A 1 160 ? -6.285 -10.510 8.999 1.00 98.62 160 PRO A CA 1
ATOM 1272 C C . PRO A 1 160 ? -4.822 -10.098 9.195 1.00 98.62 160 PRO A C 1
ATOM 1274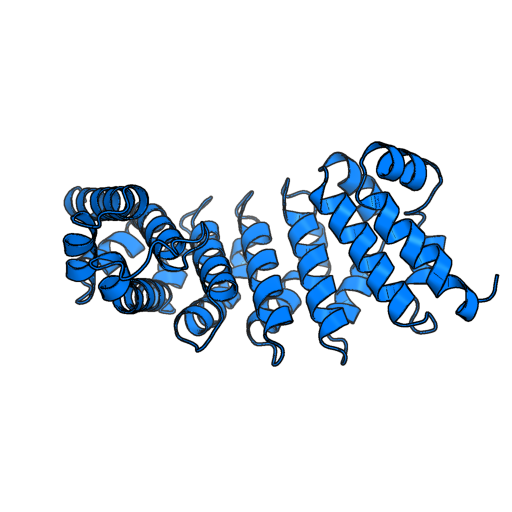 O O . PRO A 1 160 ? -4.380 -9.885 10.320 1.00 98.62 160 PRO A O 1
ATOM 1277 N N . GLN A 1 161 ? -4.061 -9.950 8.107 1.00 98.50 161 GLN A N 1
ATOM 1278 C CA . GLN A 1 161 ? -2.652 -9.561 8.188 1.00 98.50 161 GLN A CA 1
ATOM 1279 C C . GLN A 1 161 ? -2.496 -8.110 8.641 1.00 98.50 161 GLN A C 1
ATOM 1281 O O . GLN A 1 161 ? -1.672 -7.825 9.506 1.00 98.50 161 GLN A O 1
ATOM 1286 N N . LEU A 1 162 ? -3.318 -7.201 8.109 1.00 98.81 162 LEU A N 1
ATOM 1287 C CA . LEU A 1 162 ? -3.352 -5.807 8.546 1.00 98.81 162 LEU A CA 1
ATOM 1288 C C . LEU A 1 162 ? -3.753 -5.708 10.023 1.00 98.81 162 LEU A C 1
ATOM 1290 O O . LEU A 1 162 ? -3.100 -4.989 10.773 1.00 98.81 162 LEU A O 1
ATOM 1294 N N . ALA A 1 163 ? -4.765 -6.467 10.461 1.00 98.69 163 ALA A N 1
ATOM 1295 C CA . ALA A 1 163 ? -5.174 -6.525 11.864 1.00 98.69 163 ALA A CA 1
ATOM 1296 C C . ALA A 1 163 ? -4.039 -7.028 12.775 1.00 98.69 163 ALA A C 1
ATOM 1298 O O . ALA A 1 163 ? -3.761 -6.419 13.808 1.00 98.69 163 ALA A O 1
ATOM 1299 N N . ASN A 1 164 ? -3.326 -8.082 12.364 1.00 98.56 164 ASN A N 1
ATOM 1300 C CA . ASN A 1 164 ? -2.197 -8.622 13.121 1.00 98.56 164 ASN A CA 1
ATOM 1301 C C . ASN A 1 164 ? -1.065 -7.592 13.305 1.00 98.56 164 ASN A C 1
ATOM 1303 O O . ASN A 1 164 ? -0.471 -7.500 14.380 1.00 98.56 164 ASN A O 1
ATOM 1307 N N . LEU A 1 165 ? -0.793 -6.760 12.294 1.00 98.50 165 LEU A N 1
ATOM 1308 C CA . LEU A 1 165 ? 0.229 -5.709 12.389 1.00 98.50 165 LEU A CA 1
ATOM 1309 C C . LEU A 1 165 ? -0.117 -4.615 13.403 1.00 98.50 165 LEU A C 1
ATOM 1311 O O . LEU A 1 165 ? 0.786 -4.057 14.024 1.00 98.50 165 LEU A O 1
ATOM 1315 N N . LEU A 1 166 ? -1.404 -4.322 13.613 1.00 98.31 166 LEU A N 1
ATOM 1316 C CA . LEU A 1 166 ? -1.829 -3.369 14.646 1.00 98.31 166 LEU A CA 1
ATOM 1317 C C . LEU A 1 166 ? -1.505 -3.883 16.057 1.00 98.31 166 LEU A C 1
ATOM 1319 O O . LEU A 1 166 ? -1.119 -3.098 16.929 1.00 98.31 166 LEU A O 1
ATOM 1323 N N . LEU A 1 167 ? -1.631 -5.198 16.255 1.00 97.06 167 LEU A N 1
ATOM 1324 C CA . LEU A 1 167 ? -1.416 -5.888 17.531 1.00 97.06 167 LEU A CA 1
ATOM 1325 C C . LEU A 1 167 ? 0.053 -6.248 17.790 1.00 97.06 167 LEU A C 1
ATOM 1327 O O . LEU A 1 167 ? 0.460 -6.395 18.939 1.00 97.06 167 LEU A O 1
ATOM 1331 N N . SER A 1 168 ? 0.855 -6.370 16.735 1.00 94.81 168 SER A N 1
ATOM 1332 C CA . SER A 1 168 ? 2.266 -6.749 16.816 1.00 94.81 168 SER A CA 1
ATOM 1333 C C . SER A 1 168 ? 3.167 -5.605 17.306 1.00 94.81 168 SER A C 1
ATOM 1335 O O . SER A 1 168 ? 2.780 -4.430 17.330 1.00 94.81 168 SER A O 1
ATOM 1337 N N . ALA A 1 169 ? 4.408 -5.941 17.674 1.00 93.75 169 ALA A N 1
ATOM 1338 C CA . ALA A 1 169 ? 5.466 -4.985 18.012 1.00 93.75 169 ALA A CA 1
ATOM 1339 C C . ALA A 1 169 ? 6.042 -4.309 16.747 1.00 93.75 169 ALA A C 1
ATOM 1341 O O . ALA A 1 169 ? 7.190 -4.521 16.364 1.00 93.75 169 ALA A O 1
ATOM 1342 N N . GLU A 1 170 ? 5.206 -3.521 16.074 1.00 94.69 170 GLU A N 1
ATOM 1343 C CA . GLU A 1 170 ? 5.545 -2.752 14.875 1.00 94.69 170 GLU A CA 1
ATOM 1344 C C . GLU A 1 170 ? 5.821 -1.280 15.186 1.00 94.69 170 GLU A C 1
ATOM 1346 O O . GLU A 1 170 ? 5.278 -0.726 16.142 1.00 94.69 170 GLU A O 1
ATOM 1351 N N . GLU A 1 171 ? 6.605 -0.625 14.324 1.00 93.00 171 GLU A N 1
ATOM 1352 C CA . GLU A 1 171 ? 6.767 0.829 14.384 1.00 93.00 171 GLU A CA 1
ATOM 1353 C C . GLU A 1 171 ? 5.448 1.555 14.078 1.00 93.00 171 GLU A C 1
ATOM 1355 O O . GLU A 1 171 ? 4.630 1.103 13.269 1.00 93.00 171 GLU A O 1
ATOM 1360 N N . ASP A 1 172 ? 5.286 2.733 14.676 1.00 93.69 172 ASP A N 1
ATOM 1361 C CA . ASP A 1 172 ? 4.111 3.597 14.546 1.00 93.69 172 ASP A CA 1
ATOM 1362 C C . ASP A 1 172 ? 3.661 3.791 13.096 1.00 93.69 172 ASP A C 1
ATOM 1364 O O . ASP A 1 172 ? 2.471 3.689 12.789 1.00 93.69 172 ASP A O 1
ATOM 1368 N N . LYS A 1 173 ? 4.610 3.988 12.172 1.00 95.38 173 LYS A N 1
ATOM 1369 C CA . LYS A 1 173 ? 4.296 4.183 10.754 1.00 95.38 173 LYS A CA 1
ATOM 1370 C C . LYS A 1 173 ? 3.691 2.940 10.098 1.00 95.38 173 LYS A C 1
ATOM 1372 O O . LYS A 1 173 ? 2.789 3.075 9.272 1.00 95.38 173 LYS A O 1
ATOM 1377 N N . THR A 1 174 ? 4.152 1.740 10.451 1.00 97.56 174 THR A N 1
ATOM 1378 C CA . THR A 1 174 ? 3.572 0.486 9.945 1.00 97.56 174 THR A CA 1
ATOM 1379 C C . THR A 1 174 ? 2.144 0.327 10.452 1.00 97.56 174 THR A C 1
ATOM 1381 O O . THR A 1 174 ? 1.246 0.061 9.653 1.00 97.56 174 THR A O 1
ATOM 1384 N N . LYS A 1 175 ? 1.906 0.575 11.748 1.00 97.94 175 LYS A N 1
ATOM 1385 C CA . LYS A 1 175 ? 0.558 0.524 12.336 1.00 97.94 175 LYS A CA 1
ATOM 1386 C C . LYS A 1 175 ? -0.377 1.563 11.717 1.00 97.94 175 LYS A C 1
ATOM 1388 O O . LYS A 1 175 ? -1.512 1.241 11.378 1.00 97.94 175 LYS A O 1
ATOM 1393 N N . ALA A 1 176 ? 0.111 2.783 11.496 1.00 97.38 176 ALA A N 1
ATOM 1394 C CA . ALA A 1 176 ? -0.628 3.838 10.812 1.00 97.38 176 ALA A CA 1
ATOM 1395 C C . ALA A 1 176 ? -1.008 3.433 9.377 1.00 97.38 176 ALA A C 1
ATOM 1397 O O . ALA A 1 176 ? -2.169 3.568 8.990 1.00 97.38 176 ALA A O 1
ATOM 1398 N N . ASN A 1 177 ? -0.070 2.880 8.600 1.00 98.44 177 ASN A N 1
ATOM 1399 C CA . ASN A 1 177 ? -0.361 2.387 7.253 1.00 98.44 177 ASN A CA 1
ATOM 1400 C C . ASN A 1 177 ? -1.390 1.246 7.277 1.00 98.44 177 ASN A C 1
ATOM 1402 O O . ASN A 1 177 ? -2.302 1.242 6.454 1.00 98.44 177 ASN A O 1
ATOM 1406 N N . ALA A 1 178 ? -1.277 0.305 8.220 1.00 98.75 178 ALA A N 1
ATOM 1407 C CA . ALA A 1 178 ? -2.214 -0.808 8.341 1.00 98.75 178 ALA A CA 1
ATOM 1408 C C . ALA A 1 178 ? -3.633 -0.336 8.704 1.00 98.75 178 ALA A C 1
ATOM 1410 O O . ALA A 1 178 ? -4.600 -0.740 8.058 1.00 98.75 178 ALA A O 1
ATOM 1411 N N . ALA A 1 179 ? -3.762 0.579 9.670 1.00 98.62 179 ALA A N 1
ATOM 1412 C CA . ALA A 1 179 ? -5.046 1.168 10.046 1.00 98.62 179 ALA A CA 1
ATOM 1413 C C . ALA A 1 179 ? -5.667 1.953 8.878 1.00 98.62 179 ALA A C 1
ATOM 1415 O O . ALA A 1 179 ? -6.836 1.758 8.543 1.00 98.62 179 ALA A O 1
ATOM 1416 N N . GLY A 1 180 ? -4.867 2.781 8.198 1.00 98.44 180 GLY A N 1
ATOM 1417 C CA . GLY 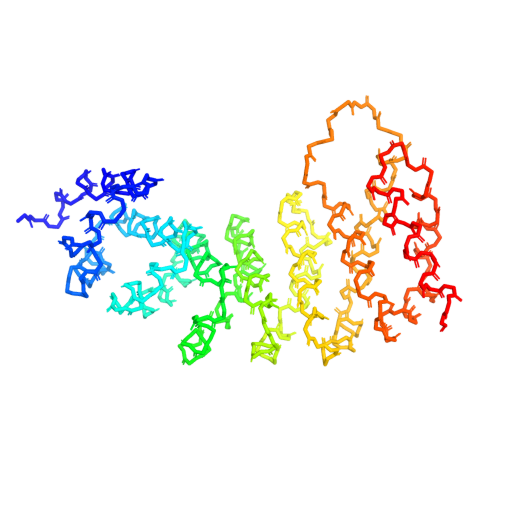A 1 180 ? -5.303 3.524 7.016 1.00 98.44 180 GLY A CA 1
ATOM 1418 C C . GLY A 1 180 ? -5.740 2.615 5.864 1.00 98.44 180 GLY A C 1
ATOM 1419 O O . GLY A 1 180 ? -6.740 2.902 5.207 1.00 98.44 180 GLY A O 1
ATOM 1420 N N . ALA A 1 181 ? -5.045 1.495 5.650 1.00 98.81 181 ALA A N 1
ATOM 1421 C CA . ALA A 1 181 ? -5.428 0.503 4.653 1.00 98.81 181 ALA A CA 1
ATOM 1422 C C . ALA A 1 181 ? -6.783 -0.138 4.977 1.00 98.81 181 ALA A C 1
ATOM 1424 O O . ALA A 1 181 ? -7.655 -0.163 4.113 1.00 98.81 181 ALA A O 1
ATOM 1425 N N . LEU A 1 182 ? -7.005 -0.560 6.228 1.00 98.81 182 LEU A N 1
ATOM 1426 C CA . LEU A 1 182 ? -8.303 -1.080 6.674 1.00 98.81 182 LEU A CA 1
ATOM 1427 C C . LEU A 1 182 ? -9.429 -0.053 6.468 1.00 98.81 182 LEU A C 1
ATOM 1429 O O . LEU A 1 182 ? -10.505 -0.408 5.999 1.00 98.81 182 LEU A O 1
ATOM 1433 N N . SER A 1 183 ? -9.180 1.228 6.762 1.00 98.38 183 SER A N 1
ATOM 1434 C CA . SER A 1 183 ? -10.139 2.318 6.508 1.00 98.38 183 SER A CA 1
ATOM 1435 C C . SER A 1 183 ? -10.480 2.467 5.025 1.00 98.38 183 SER A C 1
ATOM 1437 O O . SER A 1 183 ? -11.635 2.681 4.660 1.00 98.38 183 SER A O 1
ATOM 1439 N N . ASN A 1 184 ? -9.483 2.329 4.148 1.00 98.75 184 ASN A N 1
ATOM 1440 C CA . ASN A 1 184 ? -9.700 2.435 2.710 1.00 98.75 184 ASN A CA 1
ATOM 1441 C C . ASN A 1 184 ? -10.474 1.244 2.131 1.00 98.75 184 ASN A C 1
ATOM 1443 O O . ASN A 1 184 ? -11.155 1.441 1.133 1.00 98.75 184 ASN A O 1
ATOM 1447 N N . LEU A 1 185 ? -10.455 0.065 2.762 1.00 98.62 185 LEU A N 1
ATOM 1448 C CA . LEU A 1 185 ? -11.238 -1.108 2.334 1.00 98.62 185 LEU A CA 1
ATOM 1449 C C . LEU A 1 185 ? -12.755 -0.966 2.532 1.00 98.62 185 LEU A C 1
ATOM 1451 O O . LEU A 1 185 ? -13.507 -1.809 2.057 1.00 98.62 185 LEU A O 1
ATOM 1455 N N . VAL A 1 186 ? -13.214 0.084 3.214 1.00 97.75 186 VAL A N 1
ATOM 1456 C CA . VAL A 1 186 ? -14.647 0.403 3.356 1.00 97.75 186 VAL A CA 1
ATOM 1457 C C . VAL A 1 186 ? -15.001 1.775 2.780 1.00 97.75 186 VAL A C 1
ATOM 1459 O O . VAL A 1 186 ? -16.109 2.272 2.942 1.00 97.75 186 VAL A O 1
ATOM 1462 N N . ARG A 1 187 ? -14.039 2.449 2.141 1.00 97.19 187 ARG A N 1
ATOM 1463 C CA . ARG A 1 187 ? -14.180 3.850 1.724 1.00 97.19 187 ARG A CA 1
ATOM 1464 C C . ARG A 1 187 ? -15.204 4.027 0.613 1.00 97.19 187 ARG A C 1
ATOM 1466 O O . ARG A 1 187 ? -15.958 4.994 0.652 1.00 97.19 187 ARG A O 1
ATOM 1473 N N . ASN A 1 188 ? -15.144 3.156 -0.389 1.00 97.56 188 ASN A N 1
ATOM 1474 C CA . ASN A 1 188 ? -15.912 3.288 -1.625 1.00 97.56 188 ASN A CA 1
ATOM 1475 C C . ASN A 1 188 ? -17.086 2.304 -1.685 1.00 97.56 188 ASN A C 1
ATOM 1477 O O . ASN A 1 188 ? -17.892 2.388 -2.602 1.00 97.56 188 ASN A O 1
ATOM 1481 N N . SER A 1 189 ? -17.175 1.379 -0.725 1.00 95.94 189 SER A N 1
ATOM 1482 C CA . SER A 1 189 ? -18.194 0.333 -0.676 1.00 95.94 189 SER A CA 1
ATOM 1483 C C . SER A 1 189 ? -18.237 -0.323 0.698 1.00 95.94 189 SER A C 1
ATOM 1485 O O . SER A 1 189 ? -17.221 -0.398 1.389 1.00 95.94 189 SER A O 1
ATOM 1487 N N . SER A 1 190 ? -19.409 -0.821 1.087 1.00 96.19 190 SER A N 1
ATOM 1488 C CA . SER A 1 190 ? -19.615 -1.543 2.346 1.00 96.19 190 SER A CA 1
ATOM 1489 C C . SER A 1 190 ? -19.400 -3.054 2.241 1.00 96.19 190 SER A C 1
ATOM 1491 O O . SER A 1 190 ? -19.511 -3.740 3.254 1.00 96.19 190 SER A O 1
ATOM 1493 N N . ASN A 1 191 ? -19.089 -3.591 1.056 1.00 96.75 191 ASN A N 1
ATOM 1494 C CA . ASN A 1 191 ? -19.048 -5.042 0.815 1.00 96.75 191 ASN A CA 1
ATOM 1495 C C . ASN A 1 191 ? -18.011 -5.797 1.664 1.00 96.75 191 ASN A C 1
ATOM 1497 O O . ASN A 1 191 ? -18.146 -6.999 1.863 1.00 96.75 191 ASN A O 1
ATOM 1501 N N . LEU A 1 192 ? -16.995 -5.106 2.191 1.00 98.31 192 LEU A N 1
ATOM 1502 C CA . LEU A 1 192 ? -15.998 -5.697 3.088 1.00 98.31 192 LEU A CA 1
ATOM 1503 C C . LEU A 1 192 ? -16.264 -5.417 4.576 1.00 98.31 192 LEU A C 1
ATOM 1505 O O . LEU A 1 192 ? -15.465 -5.832 5.410 1.00 98.31 192 LEU A O 1
ATOM 1509 N N . CYS A 1 193 ? -17.343 -4.723 4.955 1.00 98.19 193 CYS A N 1
ATOM 1510 C CA . CYS A 1 193 ? -17.598 -4.384 6.361 1.00 98.19 193 CYS A CA 1
ATOM 1511 C C . CYS A 1 193 ? -17.792 -5.625 7.244 1.00 98.19 193 CYS A C 1
ATOM 1513 O O . CYS A 1 193 ? -17.220 -5.685 8.333 1.00 98.19 193 CYS A O 1
ATOM 1515 N N . ASP A 1 194 ? -18.539 -6.624 6.775 1.00 98.19 194 ASP A N 1
ATOM 1516 C CA . ASP A 1 194 ? -18.734 -7.871 7.523 1.00 98.19 194 ASP A CA 1
ATOM 1517 C C . ASP A 1 194 ? -17.432 -8.671 7.637 1.00 98.19 194 ASP A C 1
ATOM 1519 O O . ASP A 1 194 ? -17.104 -9.187 8.706 1.00 98.19 194 ASP A O 1
ATOM 1523 N N . ASP A 1 195 ? -16.630 -8.710 6.568 1.00 98.62 195 ASP A N 1
ATOM 1524 C CA . ASP A 1 195 ? -15.279 -9.278 6.582 1.00 98.62 195 ASP A CA 1
ATOM 1525 C C . ASP A 1 195 ? -14.367 -8.556 7.597 1.00 98.62 195 ASP A C 1
ATOM 1527 O O . ASP A 1 195 ? -13.648 -9.205 8.353 1.00 98.62 195 ASP A O 1
ATOM 1531 N N . ILE A 1 196 ? -14.406 -7.221 7.657 1.00 98.50 196 ILE A N 1
ATOM 1532 C CA . ILE A 1 196 ? -13.643 -6.397 8.611 1.00 98.50 196 ILE A CA 1
ATOM 1533 C C . ILE A 1 196 ? -14.012 -6.735 10.065 1.00 98.50 196 ILE A C 1
ATOM 1535 O O . ILE A 1 196 ? -13.122 -6.873 10.909 1.00 98.50 196 ILE A O 1
ATOM 1539 N N . VAL A 1 197 ? -15.303 -6.893 10.367 1.00 98.31 197 VAL A N 1
ATOM 1540 C CA . VAL A 1 197 ? -15.776 -7.245 11.717 1.00 98.31 197 VAL A CA 1
ATOM 1541 C C . VAL A 1 197 ? -15.428 -8.697 12.057 1.00 98.31 197 VAL A C 1
ATOM 1543 O O . VAL A 1 197 ? -14.780 -8.959 13.073 1.00 98.31 197 VAL A O 1
ATOM 1546 N N . SER A 1 198 ? -15.823 -9.643 11.201 1.00 98.19 198 SER A N 1
ATOM 1547 C CA . SER A 1 198 ? -15.659 -11.087 11.436 1.00 98.19 198 SER A CA 1
ATOM 1548 C C . SER A 1 198 ? -14.197 -11.529 11.521 1.00 98.19 198 SER A C 1
ATOM 1550 O O . SER A 1 198 ? -13.878 -12.441 12.280 1.00 98.19 198 SER A O 1
ATOM 1552 N N . LYS A 1 199 ? -13.283 -10.861 10.805 1.00 98.31 199 LYS A N 1
ATOM 1553 C CA . LYS A 1 199 ? -11.842 -11.172 10.815 1.00 98.31 199 LYS A CA 1
ATOM 1554 C C . LYS A 1 199 ? -11.053 -10.419 11.886 1.00 98.31 199 LYS A C 1
ATOM 1556 O O . LYS A 1 199 ? -9.824 -10.452 11.871 1.00 98.31 199 LYS A O 1
ATOM 1561 N N . GLY A 1 200 ? -11.724 -9.735 12.812 1.00 97.88 200 GLY A N 1
ATOM 1562 C CA . GLY A 1 200 ? -11.071 -9.160 13.987 1.00 97.88 200 GLY A CA 1
ATOM 1563 C C . GLY A 1 200 ? -10.412 -7.791 13.776 1.00 97.88 200 GLY A C 1
ATOM 1564 O O . GLY A 1 200 ? -9.692 -7.318 14.658 1.00 97.88 200 GLY A O 1
ATOM 1565 N N . ALA A 1 201 ? -10.608 -7.129 12.630 1.00 98.62 201 ALA A N 1
ATOM 1566 C CA . ALA 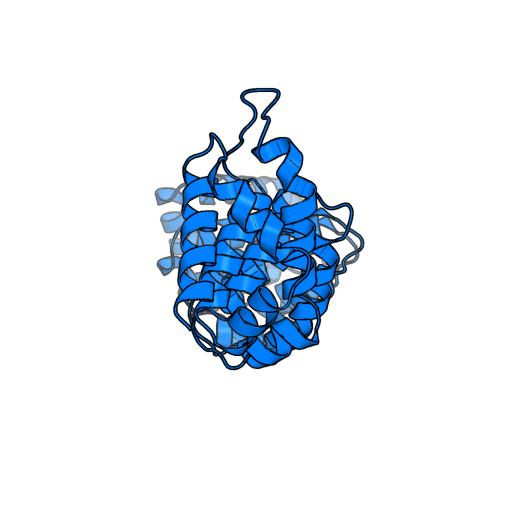A 1 201 ? -9.925 -5.863 12.349 1.00 98.62 201 ALA A CA 1
ATOM 1567 C C . ALA A 1 201 ? -10.443 -4.706 13.221 1.00 98.62 201 ALA A C 1
ATOM 1569 O O . ALA A 1 201 ? -9.655 -3.864 13.659 1.00 98.62 201 ALA A O 1
ATOM 1570 N N . MET A 1 202 ? -11.741 -4.690 13.542 1.00 98.44 202 MET A N 1
ATOM 1571 C CA . MET A 1 202 ? -12.316 -3.698 14.460 1.00 98.44 202 MET A CA 1
ATOM 1572 C C . MET A 1 202 ? -11.773 -3.852 15.890 1.00 98.44 202 MET A C 1
ATOM 1574 O O . MET A 1 202 ? -11.444 -2.864 16.545 1.00 98.44 202 MET A O 1
ATOM 1578 N N . GLN A 1 203 ? -11.629 -5.094 16.353 1.00 98.25 203 GLN A N 1
ATOM 1579 C CA . GLN A 1 203 ? -11.050 -5.475 17.640 1.00 98.25 203 GLN A CA 1
ATOM 1580 C C . GLN A 1 203 ? -9.606 -4.963 17.722 1.00 98.25 203 GLN A C 1
ATOM 1582 O O . GLN A 1 203 ? -9.230 -4.310 18.695 1.00 98.25 203 GLN A O 1
ATOM 1587 N N . ALA A 1 204 ? -8.813 -5.209 16.674 1.00 98.62 204 ALA A N 1
ATOM 1588 C CA . ALA A 1 204 ? -7.420 -4.785 16.601 1.00 98.62 204 ALA A CA 1
ATOM 1589 C C . ALA A 1 204 ? -7.262 -3.254 16.624 1.00 98.62 204 ALA A C 1
ATOM 1591 O O . ALA A 1 204 ? -6.407 -2.731 17.340 1.00 98.62 204 ALA A O 1
ATOM 1592 N N . LEU A 1 205 ? -8.121 -2.523 15.901 1.00 98.56 205 LEU A N 1
ATOM 1593 C CA . LEU A 1 205 ? -8.149 -1.057 15.931 1.00 98.56 205 LEU A CA 1
ATOM 1594 C C . LEU A 1 205 ? -8.497 -0.516 17.324 1.00 98.56 205 LEU A C 1
ATOM 1596 O O . LEU A 1 205 ? -7.828 0.397 17.805 1.00 98.56 205 LEU A O 1
ATOM 1600 N N . LEU A 1 206 ? -9.504 -1.082 17.996 1.00 98.12 206 LEU A N 1
ATOM 1601 C CA . LEU A 1 206 ? -9.873 -0.675 19.355 1.00 98.12 206 LEU A CA 1
ATOM 1602 C C . LEU A 1 206 ? -8.771 -0.965 20.372 1.00 98.12 206 LEU A C 1
ATOM 1604 O O . LEU A 1 206 ? -8.508 -0.129 21.236 1.00 98.12 206 LEU A O 1
ATOM 1608 N N . LYS A 1 207 ? -8.103 -2.116 20.257 1.00 97.81 207 LYS A N 1
ATOM 1609 C CA . LYS A 1 207 ? -6.967 -2.456 21.115 1.00 97.81 207 LYS A CA 1
ATOM 1610 C C . LYS A 1 207 ? -5.823 -1.460 20.938 1.00 97.81 207 LYS A C 1
ATOM 1612 O O . LYS A 1 207 ? -5.314 -0.959 21.933 1.00 97.81 207 LYS A O 1
ATOM 1617 N N . LEU A 1 208 ? -5.489 -1.101 19.695 1.00 96.62 208 LEU A N 1
ATOM 1618 C CA . LEU A 1 208 ? -4.484 -0.073 19.407 1.00 96.62 208 LEU A CA 1
ATOM 1619 C C . LEU A 1 208 ? -4.867 1.288 20.012 1.00 96.62 208 LEU A C 1
ATOM 1621 O O . LEU A 1 208 ? -4.028 1.955 20.614 1.00 96.6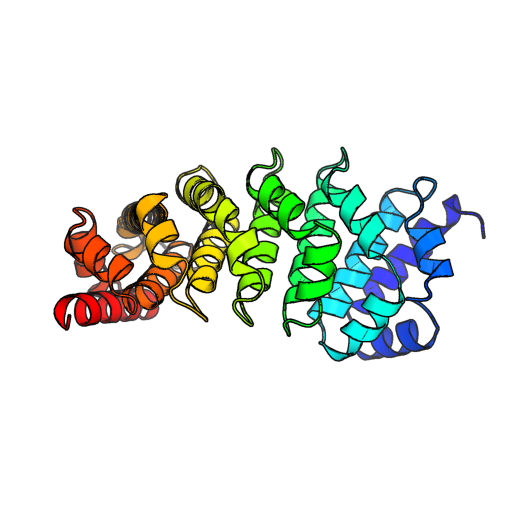2 208 LEU A O 1
ATOM 1625 N N . VAL A 1 209 ? -6.137 1.692 19.895 1.00 96.50 209 VAL A N 1
ATOM 1626 C CA . VAL A 1 209 ? -6.641 2.918 20.533 1.00 96.50 209 VAL A CA 1
ATOM 1627 C C . VAL A 1 209 ? -6.479 2.852 22.052 1.00 96.50 209 VAL A C 1
ATOM 1629 O O . VAL A 1 209 ? -6.025 3.823 22.655 1.00 96.50 209 VAL A O 1
ATOM 1632 N N . ALA A 1 210 ? -6.815 1.717 22.669 1.00 95.06 210 ALA A N 1
ATOM 1633 C CA . ALA A 1 210 ? -6.677 1.518 24.106 1.00 95.06 210 ALA A CA 1
ATOM 1634 C C . ALA A 1 210 ? -5.220 1.604 24.569 1.00 95.06 210 ALA A C 1
ATOM 1636 O O . ALA A 1 210 ? -4.933 2.345 25.512 1.00 95.06 210 ALA A O 1
ATOM 1637 N N . ASP A 1 211 ? -4.307 0.952 23.854 1.00 92.00 211 ASP A N 1
ATOM 1638 C CA . ASP A 1 211 ? -2.877 0.934 24.170 1.00 92.00 211 ASP A CA 1
ATOM 1639 C C . ASP A 1 211 ? -2.246 2.326 24.076 1.00 92.00 211 ASP A C 1
ATOM 1641 O O . ASP A 1 211 ? -1.402 2.692 24.893 1.00 92.00 211 ASP A O 1
ATOM 1645 N N . CYS A 1 212 ? -2.699 3.149 23.129 1.00 89.50 212 CYS A N 1
ATOM 1646 C CA . CYS A 1 212 ? -2.218 4.521 22.980 1.00 89.50 212 CYS A CA 1
ATOM 1647 C C . CYS A 1 212 ? -2.965 5.547 23.858 1.00 89.50 212 CYS A C 1
ATOM 1649 O O . CYS A 1 212 ? -2.541 6.702 23.941 1.00 89.50 212 CYS A O 1
ATOM 1651 N N . SER A 1 213 ? -4.076 5.170 24.503 1.00 86.00 213 SER A N 1
ATOM 1652 C CA . SER A 1 213 ? -4.978 6.130 25.158 1.00 86.00 213 SER A CA 1
ATOM 1653 C C . SER A 1 213 ? -4.369 6.823 26.379 1.00 86.00 213 SER A C 1
ATOM 1655 O O . SER A 1 213 ? -4.588 8.018 26.569 1.00 86.00 213 SER A O 1
ATOM 1657 N N . ALA A 1 214 ? -3.567 6.111 27.177 1.00 80.94 214 ALA A N 1
ATOM 1658 C CA . ALA A 1 214 ? -2.941 6.670 28.376 1.00 80.94 214 ALA A CA 1
ATOM 1659 C C . ALA A 1 214 ? -1.979 7.821 28.033 1.00 80.94 214 ALA A C 1
ATOM 1661 O O . ALA A 1 214 ? -2.029 8.881 28.657 1.00 80.94 214 ALA A O 1
ATOM 1662 N N . VAL A 1 215 ? -1.167 7.639 26.985 1.00 79.62 215 VAL A N 1
ATOM 1663 C CA . VAL A 1 215 ? -0.227 8.658 26.487 1.00 79.62 215 VAL A CA 1
ATOM 1664 C C . VAL A 1 215 ? -0.977 9.867 25.922 1.00 79.62 215 VAL A C 1
ATOM 1666 O O . VAL A 1 215 ? -0.565 11.005 26.121 1.00 79.62 215 VAL A O 1
ATOM 1669 N N . ALA A 1 216 ? -2.100 9.634 25.243 1.00 77.88 216 ALA A N 1
ATOM 1670 C CA . ALA A 1 216 ? -2.894 10.691 24.621 1.00 77.88 216 ALA A CA 1
ATOM 1671 C C . ALA A 1 216 ? -3.682 11.563 25.608 1.00 77.88 216 ALA A C 1
ATOM 1673 O O . ALA A 1 216 ? -4.032 12.697 25.273 1.00 77.88 216 ALA A O 1
ATOM 1674 N N . LEU A 1 217 ? -3.996 11.037 26.794 1.00 76.88 217 LEU A N 1
ATOM 1675 C CA . LEU A 1 217 ? -4.679 11.780 27.855 1.00 76.88 217 LEU A CA 1
ATOM 1676 C C . LEU A 1 217 ? -3.696 12.579 28.719 1.00 76.88 217 LEU A C 1
ATOM 1678 O O . LEU A 1 217 ? -4.048 13.661 29.172 1.00 76.88 217 LEU A O 1
ATOM 1682 N N . ASN A 1 218 ? -2.465 12.086 28.892 1.00 77.44 218 ASN A N 1
ATOM 1683 C CA . ASN A 1 218 ? -1.420 12.736 29.686 1.00 77.44 218 ASN A CA 1
ATOM 1684 C C . ASN A 1 218 ? -0.088 12.791 28.908 1.00 77.44 218 ASN A C 1
ATOM 1686 O O . ASN A 1 218 ? 0.816 11.990 29.167 1.00 77.44 218 ASN A O 1
ATOM 1690 N N . PRO A 1 219 ? 0.061 13.712 27.938 1.00 70.75 219 PRO A N 1
ATOM 1691 C CA . PRO A 1 219 ? 1.279 13.809 27.141 1.00 70.75 219 PRO A CA 1
ATOM 1692 C C . PRO A 1 219 ? 2.449 14.324 27.996 1.00 70.75 219 PRO A C 1
ATOM 1694 O O . PRO A 1 219 ? 2.515 15.500 28.341 1.00 70.75 219 PRO A O 1
ATOM 1697 N N . MET A 1 220 ? 3.403 13.446 28.319 1.00 61.66 220 MET A N 1
ATOM 1698 C CA . MET A 1 220 ? 4.572 13.780 29.153 1.00 61.66 220 MET A CA 1
ATOM 1699 C C . MET A 1 220 ? 5.589 14.707 28.455 1.00 61.66 220 MET A C 1
ATOM 1701 O O . MET A 1 220 ? 6.431 15.300 29.126 1.00 61.66 220 MET A O 1
ATOM 1705 N N . ARG A 1 221 ? 5.539 14.840 27.119 1.00 57.69 221 ARG A N 1
ATOM 1706 C CA . ARG A 1 221 ? 6.392 15.730 26.305 1.00 57.69 221 ARG A CA 1
ATOM 1707 C C . ARG A 1 221 ? 5.652 16.195 25.047 1.00 57.69 221 ARG A C 1
ATOM 1709 O O . ARG A 1 221 ? 4.757 15.505 24.567 1.00 57.69 221 ARG A O 1
ATOM 1716 N N . LYS A 1 222 ? 6.077 17.330 24.474 1.00 53.28 222 LYS A N 1
ATOM 1717 C CA . LYS A 1 222 ? 5.630 17.896 23.177 1.00 53.28 222 LYS A CA 1
ATOM 1718 C C . LYS A 1 222 ? 5.981 17.026 21.949 1.00 53.28 222 LYS A C 1
ATOM 1720 O O . LYS A 1 222 ? 5.974 17.519 20.825 1.00 53.28 222 LYS A O 1
ATOM 1725 N N . ASP A 1 223 ? 6.239 15.737 22.129 1.00 48.94 223 ASP A N 1
ATOM 1726 C CA . ASP A 1 223 ? 6.611 14.819 21.054 1.00 48.94 223 ASP A CA 1
ATOM 1727 C C . ASP A 1 223 ? 5.352 14.219 20.410 1.00 48.94 223 ASP A C 1
ATOM 1729 O O . ASP A 1 223 ? 5.136 13.011 20.397 1.00 48.94 223 ASP A O 1
ATOM 1733 N N . ALA A 1 224 ? 4.478 15.076 19.881 1.00 49.34 224 ALA A N 1
ATOM 1734 C CA . ALA A 1 224 ? 3.343 14.654 19.065 1.00 49.34 224 ALA A CA 1
ATOM 1735 C C . ALA A 1 224 ? 3.699 14.846 17.588 1.00 49.34 224 ALA A C 1
ATOM 1737 O O . ALA A 1 224 ? 3.219 15.760 16.918 1.00 49.34 224 ALA A O 1
ATOM 1738 N N . VAL A 1 225 ? 4.583 13.982 17.082 1.00 48.91 225 VAL A N 1
ATOM 1739 C CA . VAL A 1 225 ? 4.871 13.895 15.647 1.00 48.91 225 VAL A CA 1
ATOM 1740 C C . VAL A 1 225 ? 3.566 13.564 14.913 1.00 48.91 225 VAL A C 1
ATOM 1742 O O . VAL A 1 225 ? 2.775 12.730 15.355 1.00 48.91 225 VAL A O 1
ATOM 1745 N N . ASN A 1 226 ? 3.337 14.252 13.794 1.00 49.91 226 ASN A N 1
ATOM 1746 C CA . ASN A 1 226 ? 2.120 14.296 12.974 1.00 49.91 226 ASN A CA 1
ATOM 1747 C C . ASN A 1 226 ? 1.614 12.955 12.387 1.00 49.91 226 ASN A C 1
ATOM 1749 O O . ASN A 1 226 ? 0.788 12.960 11.480 1.00 49.91 226 ASN A O 1
ATOM 1753 N N . GLU A 1 227 ? 2.039 11.802 12.900 1.00 54.94 227 GLU A N 1
ATOM 1754 C CA . GLU A 1 227 ? 1.686 10.477 12.378 1.00 54.94 227 GLU A CA 1
ATOM 1755 C C . GLU A 1 227 ? 1.469 9.441 13.492 1.00 54.94 227 GLU A C 1
ATOM 1757 O O . GLU A 1 227 ? 1.865 8.285 13.370 1.00 54.94 227 GLU A O 1
ATOM 1762 N N . SER A 1 228 ? 0.837 9.844 14.598 1.00 81.38 228 SER A N 1
ATOM 1763 C CA . SER A 1 228 ? 0.503 8.901 15.668 1.00 81.38 228 SER A CA 1
ATOM 1764 C C . SER A 1 228 ? -0.442 7.801 15.149 1.00 81.38 228 SER A C 1
ATOM 1766 O O . SER A 1 228 ? -1.499 8.124 14.585 1.00 81.38 228 SER A O 1
ATOM 1768 N N . PRO A 1 229 ? -0.133 6.511 15.377 1.00 90.06 229 PRO A N 1
ATOM 1769 C CA . PRO A 1 229 ? -0.999 5.399 14.989 1.00 90.06 229 PRO A CA 1
ATOM 1770 C C . PRO A 1 229 ? -2.389 5.510 15.629 1.00 90.06 229 PRO A C 1
ATOM 1772 O O . PRO A 1 229 ? -3.373 5.093 15.020 1.00 90.06 229 PRO A O 1
ATOM 1775 N N . LEU A 1 230 ? -2.499 6.173 16.788 1.00 93.75 230 LEU A N 1
ATOM 1776 C CA . LEU A 1 230 ? -3.771 6.496 17.431 1.00 93.75 230 LEU A CA 1
ATOM 1777 C C . LEU A 1 230 ? -4.661 7.390 16.559 1.00 93.75 230 LEU A C 1
ATOM 1779 O O . LEU A 1 230 ? -5.841 7.089 16.392 1.00 93.75 230 LEU A O 1
ATOM 1783 N N . LYS A 1 231 ? -4.122 8.475 15.984 1.00 93.62 231 LYS A N 1
ATOM 1784 C CA . LYS A 1 231 ? -4.915 9.400 15.152 1.00 93.62 231 LYS A CA 1
ATOM 1785 C C . LYS A 1 231 ? -5.474 8.686 13.929 1.00 93.62 231 LYS A C 1
ATOM 1787 O O . LYS A 1 231 ? -6.640 8.873 13.590 1.00 93.62 231 LYS A O 1
ATOM 1792 N N . ILE A 1 232 ? -4.660 7.846 13.289 1.00 96.25 232 ILE A N 1
ATOM 1793 C CA . ILE A 1 232 ? -5.095 7.085 12.115 1.00 96.25 232 ILE A CA 1
ATOM 1794 C C . ILE A 1 232 ? -6.088 5.988 12.504 1.00 96.25 232 ILE A C 1
ATOM 1796 O O . ILE A 1 232 ? -7.074 5.800 11.794 1.00 96.25 232 ILE A O 1
ATOM 1800 N N . ALA A 1 233 ? -5.905 5.311 13.641 1.00 97.44 233 ALA A N 1
ATOM 1801 C CA . ALA A 1 233 ? -6.873 4.336 14.141 1.00 97.44 233 ALA A CA 1
ATOM 1802 C C . ALA A 1 233 ? -8.233 4.987 14.446 1.00 97.44 233 ALA A C 1
ATOM 1804 O O . ALA A 1 233 ? -9.262 4.502 13.980 1.00 97.44 233 ALA A O 1
ATOM 1805 N N . LEU A 1 234 ? -8.246 6.133 15.134 1.00 97.25 234 LEU A N 1
ATOM 1806 C CA . LEU A 1 234 ? -9.463 6.906 15.399 1.00 97.25 234 LEU A CA 1
ATOM 1807 C C . LEU A 1 234 ? -10.135 7.391 14.110 1.00 97.25 234 LEU A C 1
ATOM 1809 O O . LEU A 1 234 ? -11.338 7.215 13.947 1.00 97.25 234 LEU A O 1
ATOM 1813 N N . PHE A 1 235 ? -9.371 7.940 13.163 1.00 96.81 235 PHE A N 1
ATOM 1814 C CA . PHE A 1 235 ? -9.891 8.302 11.841 1.00 96.81 235 PHE A CA 1
ATOM 1815 C C . PHE A 1 235 ? -10.534 7.099 11.133 1.00 96.81 235 PHE A C 1
ATOM 1817 O O . PHE A 1 235 ? -11.611 7.215 10.544 1.00 96.81 235 PHE A O 1
ATOM 1824 N N . SER A 1 236 ? -9.887 5.935 11.209 1.00 98.00 236 SER A N 1
ATOM 1825 C CA . SER A 1 236 ? -10.365 4.693 10.597 1.00 98.00 236 SER A CA 1
ATOM 1826 C C . SER A 1 236 ? -11.687 4.247 11.211 1.00 98.00 236 SER A C 1
ATOM 1828 O O . SER A 1 236 ? -12.652 4.037 10.481 1.00 98.00 236 SER A O 1
ATOM 1830 N N . LEU A 1 237 ? -11.773 4.212 12.543 1.00 98.12 237 LEU A N 1
ATOM 1831 C CA . LEU A 1 237 ? -13.006 3.892 13.264 1.00 98.12 237 LEU A CA 1
ATOM 1832 C C . LEU A 1 237 ? -14.125 4.900 12.973 1.00 98.12 237 LEU A C 1
ATOM 1834 O O . LEU A 1 237 ? -15.267 4.496 12.768 1.00 98.12 237 LEU A O 1
ATOM 1838 N N . ALA A 1 238 ? -13.804 6.196 12.893 1.00 96.94 238 ALA A N 1
ATOM 1839 C CA . ALA A 1 238 ? -14.766 7.243 12.556 1.00 96.94 238 ALA A CA 1
ATOM 1840 C C . ALA A 1 238 ? -15.363 7.054 11.157 1.00 96.94 238 ALA A C 1
ATOM 1842 O O . ALA A 1 238 ? -16.554 7.295 10.964 1.00 96.94 238 ALA A O 1
ATOM 1843 N N . LYS A 1 239 ? -14.566 6.609 10.177 1.00 95.88 239 LYS A N 1
ATOM 1844 C CA . LYS A 1 239 ? -15.076 6.245 8.849 1.00 95.88 239 LYS A CA 1
ATOM 1845 C C . LYS A 1 239 ? -15.892 4.960 8.884 1.00 95.88 239 LYS A C 1
ATOM 1847 O O . LYS A 1 239 ? -17.031 4.961 8.432 1.00 95.88 239 LYS A O 1
ATOM 1852 N N . MET A 1 240 ? -15.337 3.899 9.462 1.00 96.94 240 MET A N 1
ATOM 1853 C CA . MET A 1 240 ? -15.969 2.582 9.516 1.00 96.94 240 MET A CA 1
ATOM 1854 C C . MET A 1 240 ? -17.337 2.612 10.202 1.00 96.94 240 MET A C 1
ATOM 1856 O O . MET A 1 240 ? -18.258 1.957 9.730 1.00 96.94 240 MET A O 1
ATOM 1860 N N . CYS A 1 241 ? -17.518 3.410 11.260 1.00 95.56 241 CYS A N 1
ATOM 1861 C CA . CYS A 1 241 ? -18.791 3.492 11.982 1.00 95.56 241 CYS A CA 1
ATOM 1862 C C . CYS A 1 241 ? -19.935 4.156 11.194 1.00 95.56 241 CYS A C 1
ATOM 1864 O O . CYS A 1 241 ? -21.069 4.174 11.669 1.00 95.56 241 CYS A O 1
ATOM 1866 N N . ALA A 1 242 ? -19.674 4.674 9.988 1.00 93.81 242 ALA A N 1
ATOM 1867 C CA . ALA A 1 242 ? -20.734 5.047 9.054 1.00 93.81 242 ALA A CA 1
ATOM 1868 C C . ALA A 1 242 ? -21.498 3.820 8.519 1.00 93.81 242 ALA A C 1
ATOM 1870 O O . ALA A 1 242 ? -22.655 3.953 8.123 1.00 93.81 242 ALA A O 1
ATOM 1871 N N . HIS A 1 243 ? -20.887 2.633 8.554 1.00 95.56 243 HIS A N 1
ATOM 1872 C CA . HIS A 1 243 ? -21.476 1.379 8.093 1.00 95.56 243 HIS A CA 1
ATOM 1873 C C . HIS A 1 243 ? -22.061 0.589 9.265 1.00 95.56 243 HIS A C 1
ATOM 1875 O O . HIS A 1 243 ? -21.461 0.510 10.340 1.00 95.56 243 HIS A O 1
ATOM 1881 N N . LEU A 1 244 ? -23.245 0.003 9.058 1.00 95.25 244 LEU A N 1
ATOM 1882 C CA . LEU A 1 244 ? -24.020 -0.649 10.116 1.00 95.25 244 LEU A CA 1
ATOM 1883 C C . LEU A 1 244 ? -23.248 -1.765 10.855 1.00 95.25 244 LEU A C 1
ATOM 1885 O O . LEU A 1 244 ? -23.210 -1.679 12.085 1.00 95.25 244 LEU A O 1
ATOM 1889 N N . PRO A 1 245 ? -22.567 -2.723 10.184 1.00 96.31 245 PRO A N 1
ATOM 1890 C CA . PRO A 1 245 ? -21.869 -3.807 10.886 1.00 96.31 245 PRO A CA 1
ATOM 1891 C C . PRO A 1 245 ? -20.779 -3.289 11.833 1.00 96.31 245 PRO A C 1
ATOM 1893 O O . PRO A 1 245 ? -20.713 -3.654 13.006 1.00 96.31 245 PRO A O 1
ATOM 1896 N N . CYS A 1 246 ? -19.960 -2.347 11.357 1.00 97.31 246 CYS A N 1
ATOM 1897 C CA . CYS A 1 246 ? -18.892 -1.741 12.149 1.00 97.31 246 CYS A CA 1
ATOM 1898 C C . CYS A 1 246 ? -19.439 -0.903 13.317 1.00 97.31 246 CYS A C 1
ATOM 1900 O O . CYS A 1 246 ? -18.862 -0.899 14.404 1.00 97.31 246 CYS A O 1
ATOM 1902 N N . ARG A 1 247 ? -20.552 -0.186 13.109 1.00 96.50 247 ARG A N 1
ATOM 1903 C CA . ARG A 1 247 ? -21.210 0.618 14.151 1.00 96.50 247 ARG A CA 1
ATOM 1904 C C . ARG A 1 247 ? -21.775 -0.258 15.268 1.00 96.50 247 ARG A C 1
ATOM 1906 O O . ARG A 1 247 ? -21.559 0.049 16.437 1.00 96.50 247 ARG A O 1
ATOM 1913 N N . GLN A 1 248 ? -22.465 -1.341 14.909 1.00 95.81 248 GLN A N 1
ATOM 1914 C CA . GLN A 1 248 ? -23.006 -2.307 15.867 1.00 95.81 248 GLN A CA 1
ATOM 1915 C C . GLN A 1 248 ? -21.885 -2.945 16.686 1.00 95.81 248 GLN A C 1
ATOM 1917 O O . GLN A 1 248 ? -21.966 -2.965 17.911 1.00 95.81 248 GLN A O 1
ATOM 1922 N N . PHE A 1 249 ? -20.798 -3.354 16.024 1.00 97.19 249 PHE A N 1
ATOM 1923 C CA . PHE A 1 249 ? -19.628 -3.894 16.707 1.00 97.19 249 PHE A CA 1
ATOM 1924 C C . PHE A 1 249 ? -19.018 -2.901 17.713 1.00 97.19 249 PHE A C 1
ATOM 1926 O O . PHE A 1 249 ? -18.684 -3.279 18.836 1.00 97.19 249 PHE A O 1
ATOM 1933 N N . LEU A 1 250 ? -18.879 -1.621 17.338 1.00 96.62 250 LEU A N 1
ATOM 1934 C CA . LEU A 1 250 ? -18.385 -0.592 18.259 1.00 96.62 250 LEU A CA 1
ATOM 1935 C C . LEU A 1 250 ? -19.285 -0.454 19.486 1.00 96.62 250 LEU A C 1
ATOM 1937 O O . LEU A 1 250 ? -18.769 -0.389 20.596 1.00 96.62 250 LEU A O 1
ATOM 1941 N N . ARG A 1 251 ? -20.609 -0.442 19.298 1.00 95.19 251 ARG A N 1
ATOM 1942 C CA . ARG A 1 251 ? -21.581 -0.308 20.392 1.00 95.19 251 ARG A CA 1
ATOM 1943 C C . ARG A 1 251 ? -21.468 -1.435 21.417 1.00 95.19 251 ARG A C 1
ATOM 1945 O O . ARG A 1 251 ? -21.610 -1.177 22.606 1.00 95.19 251 ARG A O 1
ATOM 1952 N N . SER A 1 252 ? -21.220 -2.663 20.965 1.00 95.38 252 SER A N 1
ATOM 1953 C CA . SER A 1 252 ? -21.122 -3.840 21.835 1.00 95.38 252 SER A CA 1
ATOM 1954 C C . SER A 1 252 ? -19.730 -4.065 22.431 1.00 95.38 252 SER A C 1
ATOM 1956 O O . SER A 1 252 ? -19.551 -5.004 23.200 1.00 95.38 252 SER A O 1
ATOM 1958 N N . SER A 1 253 ? -18.721 -3.275 22.055 1.00 96.62 253 SER A N 1
ATOM 1959 C CA . SER A 1 253 ? -17.343 -3.525 22.476 1.00 96.62 253 SER A CA 1
ATOM 1960 C C . SER A 1 253 ? -17.040 -2.988 23.875 1.00 96.62 253 SER A C 1
ATOM 1962 O O . SER A 1 253 ? -17.255 -1.813 24.166 1.00 96.62 253 SER A O 1
ATOM 1964 N N . GLU A 1 254 ? -16.402 -3.811 24.707 1.00 96.62 254 GLU A N 1
ATOM 1965 C CA . GLU A 1 254 ? -15.924 -3.429 26.045 1.00 96.62 254 GLU A CA 1
ATOM 1966 C C . GLU A 1 254 ? -14.864 -2.315 26.019 1.00 96.62 254 GLU A C 1
ATOM 1968 O O . GLU A 1 254 ? -14.691 -1.588 26.996 1.00 96.62 254 GLU A O 1
ATOM 1973 N N . LEU A 1 255 ? -14.162 -2.141 24.892 1.00 96.31 255 LEU A N 1
ATOM 1974 C CA . LEU A 1 255 ? -13.172 -1.074 24.713 1.00 96.31 255 LEU A CA 1
ATOM 1975 C C . LEU A 1 255 ? -13.797 0.246 24.239 1.00 96.31 255 LEU A C 1
ATOM 1977 O O . LEU A 1 255 ? -13.117 1.273 24.218 1.00 96.31 255 LEU A O 1
ATOM 1981 N N . PHE A 1 256 ? -15.084 0.268 23.886 1.00 96.25 256 PHE A N 1
ATOM 1982 C CA . PHE A 1 256 ? -15.761 1.477 23.416 1.00 96.25 256 PHE A CA 1
ATOM 1983 C C . PHE A 1 256 ? -15.726 2.656 24.411 1.00 96.25 256 PHE A C 1
ATOM 1985 O O . PHE A 1 256 ? -15.444 3.778 23.976 1.00 96.25 256 PHE A O 1
ATOM 1992 N N . PRO A 1 257 ? -15.887 2.462 25.741 1.00 96.50 257 PRO A N 1
ATOM 1993 C CA . PRO A 1 257 ? -15.777 3.549 26.718 1.00 96.50 257 PRO A CA 1
ATOM 1994 C C . PRO A 1 257 ? -14.425 4.279 26.702 1.00 96.50 257 PRO A C 1
ATOM 1996 O O . PRO A 1 257 ? -14.352 5.448 27.086 1.00 96.50 257 PRO A O 1
ATOM 1999 N N . VAL A 1 258 ? -13.352 3.632 26.226 1.00 96.12 258 VAL A N 1
ATOM 2000 C CA . VAL A 1 258 ? -12.037 4.271 26.053 1.00 96.12 258 VAL A CA 1
ATOM 2001 C C . VAL A 1 258 ? -12.128 5.448 25.079 1.00 96.12 258 VAL A C 1
ATOM 2003 O O . VAL A 1 258 ? -11.571 6.512 25.349 1.00 96.12 258 VAL A O 1
ATOM 2006 N N . ILE A 1 259 ? -12.874 5.293 23.980 1.00 96.00 259 ILE A N 1
ATOM 2007 C CA . ILE A 1 259 ? -13.092 6.361 22.993 1.00 96.00 259 ILE A CA 1
ATOM 2008 C C . ILE A 1 259 ? -13.814 7.541 23.647 1.00 96.00 259 ILE A C 1
ATOM 2010 O O . ILE A 1 259 ? -13.454 8.691 23.410 1.00 96.00 259 ILE A O 1
ATOM 2014 N N . GLY A 1 260 ? -14.779 7.270 24.530 1.00 94.88 260 GLY A N 1
ATOM 2015 C CA . GLY A 1 260 ? -15.479 8.306 25.289 1.00 94.88 260 GLY A CA 1
ATOM 2016 C C . GLY A 1 260 ? -14.530 9.189 26.104 1.00 94.88 260 GLY A C 1
ATOM 2017 O O . GLY A 1 260 ? -14.663 10.412 26.077 1.00 94.88 260 GLY A O 1
ATOM 2018 N N . ARG A 1 261 ? -13.524 8.589 26.757 1.00 95.50 261 ARG A N 1
ATOM 2019 C CA . ARG A 1 261 ? -12.504 9.328 27.524 1.00 95.50 261 ARG A CA 1
ATOM 2020 C C . ARG A 1 261 ? -11.611 10.193 26.637 1.00 95.50 261 ARG A C 1
ATOM 2022 O O . ARG A 1 261 ? -11.275 11.308 27.022 1.00 95.50 261 ARG A O 1
ATOM 2029 N N . LEU A 1 262 ? -11.276 9.731 25.430 1.00 95.06 262 LEU A N 1
ATOM 2030 C CA . LEU A 1 262 ? -10.416 10.467 24.490 1.00 95.06 262 LEU A CA 1
ATOM 2031 C C . LEU A 1 262 ? -11.004 11.806 24.017 1.00 95.06 262 LEU A C 1
ATOM 2033 O O . LEU A 1 262 ? -10.257 12.646 23.521 1.00 95.06 262 LEU A O 1
ATOM 2037 N N . ARG A 1 263 ? -12.301 12.064 24.238 1.00 95.56 263 ARG A N 1
ATOM 2038 C CA . ARG A 1 263 ? -12.906 13.397 24.051 1.00 95.56 263 ARG A CA 1
ATOM 2039 C C . ARG A 1 263 ? -12.263 14.482 24.922 1.00 95.56 263 ARG A C 1
ATOM 2041 O O . ARG A 1 263 ? -12.386 15.655 24.596 1.00 95.56 263 ARG A O 1
ATOM 2048 N N . GLN A 1 264 ? -11.605 14.092 26.012 1.00 93.19 264 GLN A N 1
ATOM 2049 C CA . GLN A 1 264 ? -10.903 14.986 26.935 1.00 93.19 264 GLN A CA 1
ATOM 2050 C C . GLN A 1 264 ? -9.420 15.169 26.577 1.00 93.19 264 GLN A C 1
ATOM 2052 O O . GLN A 1 264 ? -8.697 15.832 27.315 1.00 93.19 264 GLN A O 1
ATOM 2057 N N . SER A 1 265 ? -8.937 14.565 25.483 1.00 90.88 265 SER A N 1
ATOM 2058 C CA . SER A 1 265 ? -7.539 14.721 25.080 1.00 90.88 265 SER A CA 1
ATOM 2059 C C . SER A 1 265 ? -7.216 16.201 24.820 1.00 90.88 265 SER A C 1
ATOM 2061 O O . SER A 1 265 ? -8.002 16.883 24.158 1.00 90.88 265 SER A O 1
ATOM 2063 N N . PRO A 1 266 ? -6.049 16.701 25.269 1.00 88.75 266 PRO A N 1
ATOM 2064 C CA . PRO A 1 266 ? -5.600 18.058 24.954 1.00 88.75 266 PRO A CA 1
ATOM 2065 C C . PRO A 1 266 ? -5.274 18.244 23.463 1.00 88.75 266 PRO A C 1
ATOM 2067 O O . PRO A 1 266 ? -5.099 19.369 22.998 1.00 88.75 266 PRO A O 1
ATOM 2070 N N . GLU A 1 267 ? -5.177 17.154 22.694 1.00 89.56 267 GLU A N 1
ATOM 2071 C CA . GLU A 1 267 ? -4.950 17.199 21.255 1.00 89.56 267 GLU A CA 1
ATOM 2072 C C . GLU A 1 267 ? -6.291 17.241 20.507 1.00 89.56 267 GLU A C 1
ATOM 2074 O O . GLU A 1 267 ? -7.047 16.267 20.477 1.00 89.56 267 GLU A O 1
ATOM 2079 N N . ALA A 1 268 ? -6.581 18.384 19.877 1.00 91.25 268 ALA A N 1
ATOM 2080 C CA . ALA A 1 268 ? -7.885 18.659 19.271 1.00 91.25 268 ALA A CA 1
ATOM 2081 C C . ALA A 1 268 ? -8.310 17.613 18.225 1.00 91.25 268 ALA A C 1
ATOM 2083 O O . ALA A 1 268 ? -9.489 17.275 18.134 1.00 91.25 268 ALA A O 1
ATOM 2084 N N . THR A 1 269 ? -7.370 17.063 17.450 1.00 92.00 269 THR A N 1
ATOM 2085 C CA . THR A 1 269 ? -7.683 16.056 16.425 1.00 92.00 269 THR A CA 1
ATOM 2086 C C . THR A 1 269 ? -8.216 14.762 17.047 1.00 92.00 269 THR A C 1
ATOM 2088 O O . THR A 1 269 ? -9.250 14.257 16.607 1.00 92.00 269 THR A O 1
ATOM 2091 N N . ILE A 1 270 ? -7.551 14.240 18.086 1.00 93.38 270 ILE A N 1
ATOM 2092 C CA . ILE A 1 270 ? -8.009 13.070 18.851 1.00 93.38 270 ILE A CA 1
ATOM 2093 C C . ILE A 1 270 ? -9.388 13.331 19.465 1.00 93.38 270 ILE A C 1
ATOM 2095 O O . ILE A 1 270 ? -10.298 12.520 19.270 1.00 93.38 270 ILE A O 1
ATOM 2099 N N . ALA A 1 271 ? -9.568 14.468 20.146 1.00 94.44 271 ALA A N 1
ATOM 2100 C CA . ALA A 1 271 ? -10.837 14.816 20.787 1.00 94.44 271 ALA A CA 1
ATOM 2101 C C . ALA A 1 271 ? -11.996 14.920 19.775 1.00 94.44 271 ALA A C 1
ATOM 2103 O O . ALA A 1 271 ? -13.109 14.441 20.033 1.00 94.44 271 ALA A O 1
ATOM 2104 N N . ASN A 1 272 ? -11.721 15.480 18.593 1.00 96.00 272 ASN A N 1
ATOM 2105 C CA . ASN A 1 272 ? -12.683 15.595 17.501 1.00 96.00 272 ASN A CA 1
ATOM 2106 C C . ASN A 1 272 ? -13.087 14.224 16.949 1.00 96.00 272 ASN A C 1
ATOM 2108 O O . ASN A 1 272 ? -14.283 13.937 16.869 1.00 96.00 272 ASN A O 1
ATOM 2112 N N . TYR A 1 273 ? -12.132 13.346 16.615 1.00 96.38 273 TYR A N 1
ATOM 2113 C CA . TYR A 1 273 ? -12.470 12.005 16.123 1.00 96.38 273 TYR A CA 1
ATOM 2114 C C . TYR A 1 273 ? -13.239 11.186 17.159 1.00 96.38 273 TYR A C 1
ATOM 2116 O O . TYR A 1 273 ? -14.242 10.561 16.815 1.00 96.38 273 TYR A O 1
ATOM 2124 N N . ALA A 1 274 ? -12.823 11.233 18.427 1.00 96.94 274 ALA A N 1
ATOM 2125 C CA . ALA A 1 274 ? -13.532 10.575 19.517 1.00 96.94 274 ALA A CA 1
ATOM 2126 C C . ALA A 1 274 ? -14.990 11.057 19.618 1.00 96.94 274 ALA A C 1
ATOM 2128 O O . ALA A 1 274 ? -15.912 10.246 19.696 1.00 96.94 274 ALA A O 1
ATOM 2129 N N . THR A 1 275 ? -15.217 12.371 19.537 1.00 97.38 275 THR A N 1
ATOM 2130 C CA . THR A 1 275 ? -16.567 12.955 19.571 1.00 97.38 275 THR A CA 1
ATOM 2131 C C . THR A 1 275 ? -17.415 12.515 18.374 1.00 97.38 275 THR A C 1
ATOM 2133 O O . THR A 1 275 ? -18.575 12.144 18.557 1.00 97.38 275 THR A O 1
ATOM 2136 N N . VAL A 1 276 ? -16.843 12.490 17.164 1.00 96.69 276 VAL A N 1
ATOM 2137 C CA . VAL A 1 276 ? -17.534 12.012 15.952 1.00 96.69 276 VAL A CA 1
ATOM 2138 C C . VAL A 1 276 ? -17.959 10.550 16.093 1.00 96.69 276 VAL A C 1
ATOM 2140 O O . VAL A 1 276 ? -19.092 10.215 15.751 1.00 96.69 276 VAL A O 1
ATOM 2143 N N . ILE A 1 277 ? -17.079 9.687 16.608 1.00 97.50 277 ILE A N 1
ATOM 2144 C CA . ILE A 1 277 ? -17.383 8.264 16.806 1.00 97.50 277 ILE A CA 1
ATOM 2145 C C . ILE A 1 277 ? -18.528 8.094 17.808 1.00 97.50 277 ILE A C 1
ATOM 2147 O O . ILE A 1 277 ? -19.496 7.403 17.498 1.00 97.50 277 ILE A O 1
ATOM 2151 N N . ILE A 1 278 ? -18.446 8.749 18.972 1.00 97.44 278 ILE A N 1
ATOM 2152 C CA . ILE A 1 278 ? -19.477 8.663 20.018 1.00 97.44 278 ILE A CA 1
ATOM 2153 C C . ILE A 1 278 ? -20.840 9.094 19.475 1.00 97.44 278 ILE A C 1
ATOM 2155 O O . ILE A 1 278 ? -21.818 8.372 19.650 1.00 97.44 278 ILE A O 1
ATOM 2159 N N . LYS A 1 279 ? -20.893 10.222 18.756 1.00 95.69 279 LYS A N 1
ATOM 2160 C CA . LYS A 1 279 ? -22.135 10.712 18.153 1.00 95.69 279 LYS A CA 1
ATOM 2161 C C . LYS A 1 279 ? -22.717 9.709 17.148 1.00 95.69 279 LYS A C 1
ATOM 2163 O O . LYS A 1 279 ? -23.869 9.317 17.265 1.00 95.69 279 LYS A O 1
ATOM 2168 N N . ARG A 1 280 ? -21.908 9.215 16.204 1.00 93.75 280 ARG A N 1
ATOM 2169 C CA . ARG A 1 280 ? -22.372 8.280 15.158 1.00 93.75 280 ARG A CA 1
ATOM 2170 C C . ARG A 1 280 ? -22.858 6.935 15.689 1.00 93.75 280 ARG A C 1
ATOM 2172 O O . ARG A 1 280 ? -23.686 6.299 15.038 1.00 93.75 280 ARG A O 1
ATOM 2179 N N . VAL A 1 281 ? -22.304 6.482 16.811 1.00 93.38 281 VAL A N 1
ATOM 2180 C CA . VAL A 1 281 ? -22.734 5.247 17.477 1.00 93.38 281 VAL A CA 1
ATOM 2181 C C . VAL A 1 281 ? -23.992 5.476 18.319 1.00 93.38 281 VAL A C 1
ATOM 2183 O O . VAL A 1 281 ? -24.746 4.527 18.501 1.00 93.38 281 VAL A O 1
ATOM 2186 N N . ALA A 1 282 ? -24.255 6.697 18.792 1.00 89.06 282 ALA A N 1
ATOM 2187 C CA . ALA A 1 282 ? -25.500 7.044 19.481 1.00 89.06 282 ALA A CA 1
ATOM 2188 C C . ALA A 1 282 ? -26.686 7.258 18.516 1.00 89.06 282 ALA A C 1
ATOM 2190 O O . ALA A 1 282 ? -27.804 6.894 18.854 1.00 89.06 282 ALA A O 1
ATOM 2191 N N . ASP A 1 283 ? -26.434 7.807 17.322 1.00 80.94 283 ASP A N 1
ATOM 2192 C CA . ASP A 1 283 ? -27.467 8.201 16.344 1.00 80.94 283 ASP A CA 1
ATOM 2193 C C . ASP A 1 283 ? -28.047 7.037 15.495 1.00 80.94 283 ASP A C 1
ATOM 2195 O O . ASP A 1 283 ? -28.849 7.279 14.594 1.00 80.94 283 ASP A O 1
ATOM 2199 N N . GLY A 1 284 ? -27.632 5.783 15.710 1.00 61.22 284 GLY A N 1
ATOM 2200 C CA . GLY A 1 284 ? -28.113 4.607 14.952 1.00 61.22 284 GLY A CA 1
ATOM 2201 C C . GLY A 1 284 ? -28.341 3.405 15.845 1.00 61.22 284 GLY A C 1
ATOM 2202 O O . GLY A 1 284 ? -28.262 2.262 15.354 1.00 61.22 284 GLY A O 1
#

InterPro domains:
  IPR000225 Armadillo [PF00514] (154-186)
  IPR000225 Armadillo [PS50176] (157-191)
  IPR000225 Armadillo [SM00185] (64-104)
  IPR000225 Armadillo [SM00185] (148-187)
  IPR011989 Armadillo-like helical [G3DSA:1.25.10.10] (17-281)
  IPR016024 Armadillo-type fold [SSF48371] (37-281)

Foldseek 3Di:
DDLVVCLVVLLVLLVQCLDPVSVVVCLVVCVLPQVNLCSQLPPPHDPNSNLSVLSSLLSQLQPDCVCLVSNVNNVCLVSLQVQCVDPDVSSVLSSLSSLLSNLAPELVCLVVCVVSVVLVSLLVQCPPPDLSSVLSSLSNLLSSLAHAQPCLVVSLSSLLSLLVQLVDPHDQSSLLSSLSSLLSSPQHHCPCLVSNVVSCVLVSLLVSLVVCLVCQQPPPDPPPPPRGSNLSSLVSLLSSLVDDSSLVSLLPDPSNVSLVSQLNGPDVSSVVSSVSSVVSSVVD

pLDDT: mean 94.62, std 9.02, range [48.91, 98.94]

Secondary structure (DSSP, 8-s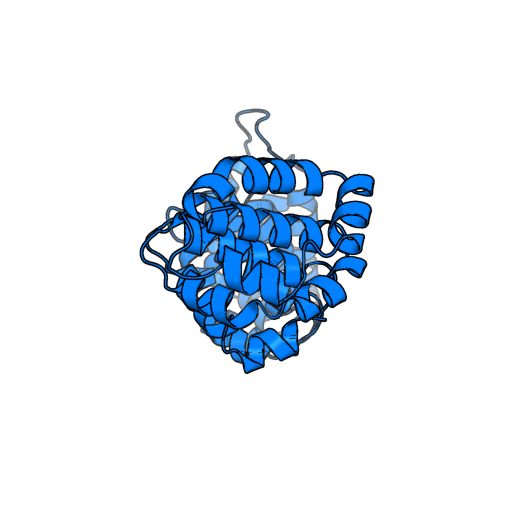tate):
--GGG-HHHHHHHHHHHTSHHHHHHHHHTTTT-HHHHHHHSSTTS-HHHHHHHHHHHHHHHHH-GGGHHHHHHTT-HHHHHHHHT-SSHHHHHHHHHHHHHHTSS-STTHHHHHHTTHHHHHHHGGG-SSHHHHHHHHHHHHHHTTS-STTHHHHGGGHHHHHHHHHSS--HHHHHHHHHHHHHTTSS-STTHHHHHHTTHHHHHHHHHHHHHHHHHS-SSS---TT-HHHHHHHHHHHHTTSHHHHHHHHH-TTHHHHHHHTT-SSHHHHHHHHHHHHHHH--